Protein AF-A0A843T3J4-F1 (afdb_monomer)

Mean predicted aligned error: 13.15 Å

Secondary structure (DSSP, 8-state):
--SSGGGTTS--HHHHHHHHHHHHHHHHHTTT---EEEEEEEGGGSPTTS-HHHHHHHHHHHHHHHHHHHHHHTT---TT-EEEEEEESS-TT--EEEEET---------------PPPPS--EEEEEEEE-SS--SPEEEESEEEEESS-BTTEEE---TTS-SS-EEEEEETTEEEEEE-S-TT-EEETTEEPPBT--EEE-TT-EEEETTEEEEEEEEE-

Structure (mmCIF, N/CA/C/O backbone):
data_AF-A0A843T3J4-F1
#
_entry.id   AF-A0A843T3J4-F1
#
loop_
_atom_site.group_PDB
_atom_site.id
_atom_site.type_symbol
_atom_site.label_atom_id
_atom_site.label_alt_id
_atom_site.label_comp_id
_atom_site.label_asym_id
_atom_site.label_entity_id
_atom_site.label_seq_id
_atom_site.pdbx_PDB_ins_code
_atom_site.Cartn_x
_atom_site.Cartn_y
_atom_site.Cartn_z
_atom_site.occupancy
_atom_site.B_iso_or_equiv
_atom_site.auth_seq_id
_atom_site.auth_comp_id
_atom_site.auth_asym_id
_atom_site.auth_atom_id
_atom_site.pdbx_PDB_model_num
ATOM 1 N N . MET A 1 1 ? -19.577 -25.654 -20.419 1.00 41.59 1 MET A N 1
ATOM 2 C CA . MET A 1 1 ? -18.296 -25.784 -21.158 1.00 41.59 1 MET A CA 1
ATOM 3 C C . MET A 1 1 ? -17.621 -24.444 -21.514 1.00 41.59 1 MET A C 1
ATOM 5 O O . MET A 1 1 ? -16.594 -24.467 -22.173 1.00 41.59 1 MET A O 1
ATOM 9 N N . LEU A 1 2 ? -18.099 -23.281 -21.032 1.00 43.59 2 LEU A N 1
ATOM 10 C CA . LEU A 1 2 ? -17.575 -21.957 -21.435 1.00 43.59 2 LEU A CA 1
ATOM 11 C C . LEU A 1 2 ? -16.516 -21.342 -20.485 1.00 43.59 2 LEU A C 1
ATOM 13 O O . LEU A 1 2 ? -15.917 -20.323 -20.810 1.00 43.59 2 LEU A O 1
ATOM 17 N N . ASN A 1 3 ? -16.244 -21.964 -19.329 1.00 37.38 3 ASN A N 1
ATOM 18 C CA . ASN A 1 3 ? -15.285 -21.448 -18.333 1.00 37.38 3 ASN A CA 1
ATOM 19 C C . ASN A 1 3 ? -13.842 -21.954 -18.509 1.00 37.38 3 ASN A C 1
ATOM 21 O O . ASN A 1 3 ? -12.951 -21.477 -17.810 1.00 37.38 3 ASN A O 1
ATOM 25 N N . LEU A 1 4 ? -13.589 -22.879 -19.445 1.00 37.50 4 LEU A N 1
ATOM 26 C CA . LEU A 1 4 ? -12.241 -23.408 -19.701 1.00 37.50 4 LEU A CA 1
ATOM 27 C C . LEU A 1 4 ? -11.483 -22.614 -20.784 1.00 37.50 4 LEU A C 1
ATOM 29 O O . LEU A 1 4 ? -10.261 -22.531 -20.725 1.00 37.50 4 LEU A O 1
ATOM 33 N N . LEU A 1 5 ? -12.193 -21.940 -21.704 1.00 34.47 5 LEU A N 1
ATOM 34 C CA . LEU A 1 5 ? -11.578 -21.105 -22.751 1.00 34.47 5 LEU A CA 1
ATOM 35 C C . LEU A 1 5 ? -11.091 -19.731 -22.252 1.00 34.47 5 LEU A C 1
ATOM 37 O O . LEU A 1 5 ? -10.158 -19.174 -22.819 1.00 34.47 5 LEU A O 1
ATOM 41 N N . ARG A 1 6 ? -11.658 -19.181 -21.167 1.00 39.59 6 ARG A N 1
ATOM 42 C CA . ARG A 1 6 ? -11.222 -17.878 -20.615 1.00 39.59 6 ARG A CA 1
ATOM 43 C C . ARG A 1 6 ? -9.876 -17.927 -19.879 1.00 39.59 6 ARG A C 1
ATOM 45 O O . ARG A 1 6 ? -9.302 -16.873 -19.623 1.00 39.59 6 ARG A O 1
ATOM 52 N N . LYS A 1 7 ? -9.361 -19.120 -19.548 1.00 42.53 7 LYS A N 1
ATOM 53 C CA . LYS A 1 7 ? -8.015 -19.286 -18.967 1.00 42.53 7 LYS A CA 1
ATOM 54 C C . LYS A 1 7 ? -6.895 -19.171 -20.008 1.00 42.53 7 LYS A C 1
ATOM 56 O O . LYS A 1 7 ? -5.800 -18.783 -19.633 1.00 42.53 7 LYS A O 1
ATOM 61 N N . PHE A 1 8 ? -7.180 -19.437 -21.285 1.00 41.88 8 PHE A N 1
ATOM 62 C CA . PHE A 1 8 ? -6.207 -19.356 -22.386 1.00 41.88 8 PHE A CA 1
ATOM 63 C C . PHE A 1 8 ? -6.044 -17.952 -22.985 1.00 41.88 8 PHE A C 1
ATOM 65 O O . PHE A 1 8 ? -5.169 -17.743 -23.812 1.00 41.88 8 PHE A O 1
ATOM 72 N N . LEU A 1 9 ? -6.877 -16.990 -22.578 1.00 49.84 9 LEU A N 1
ATOM 73 C CA . LEU A 1 9 ? -6.875 -15.626 -23.121 1.00 49.84 9 LEU A CA 1
ATOM 74 C C . LEU A 1 9 ? -6.276 -14.594 -22.159 1.00 49.84 9 LEU A C 1
ATOM 76 O O . LEU A 1 9 ? -6.365 -13.397 -22.419 1.00 49.84 9 LEU A O 1
ATOM 80 N N . ARG A 1 10 ? -5.712 -15.027 -21.023 1.00 47.75 10 ARG A N 1
ATOM 81 C CA . ARG A 1 10 ? -4.970 -14.116 -20.151 1.00 47.75 10 ARG A CA 1
ATOM 82 C C . ARG A 1 10 ? -3.527 -14.070 -20.651 1.00 47.75 10 ARG A C 1
ATOM 84 O O . ARG A 1 10 ? -2.875 -15.109 -20.563 1.00 47.75 10 ARG A O 1
ATOM 91 N N . PRO A 1 11 ? -3.045 -12.923 -21.158 1.00 59.59 11 PRO A N 1
ATOM 92 C CA . PRO A 1 11 ? -1.643 -12.790 -21.518 1.00 59.59 11 PRO A CA 1
ATOM 93 C C . PRO A 1 11 ? -0.785 -13.111 -20.295 1.00 59.59 11 PRO A C 1
ATOM 95 O O . PRO A 1 11 ? -1.130 -12.749 -19.162 1.00 59.59 11 PRO A O 1
ATOM 98 N N . THR A 1 12 ? 0.307 -13.827 -20.522 1.00 81.94 12 THR A N 1
ATOM 99 C CA . THR A 1 12 ? 1.343 -14.073 -19.522 1.00 81.94 12 THR A CA 1
ATOM 100 C C . THR A 1 12 ? 1.860 -12.743 -18.976 1.00 81.94 12 THR A C 1
ATOM 102 O O . THR A 1 12 ? 1.760 -11.705 -19.631 1.00 81.94 12 THR A O 1
ATOM 105 N N . LEU A 1 13 ? 2.426 -12.751 -17.766 1.00 77.31 13 LEU A N 1
ATOM 106 C CA . LEU A 1 13 ? 3.039 -11.548 -17.196 1.00 77.31 13 LEU A CA 1
ATOM 107 C C . LEU A 1 13 ? 4.047 -10.930 -18.174 1.00 77.31 13 LEU A C 1
ATOM 109 O O . LEU A 1 13 ? 4.016 -9.729 -18.402 1.00 77.31 13 LEU A O 1
ATOM 113 N N . ARG A 1 14 ? 4.877 -11.765 -18.804 1.00 80.69 14 ARG A N 1
ATOM 114 C CA . ARG A 1 14 ? 5.865 -11.331 -19.791 1.00 80.69 14 ARG A CA 1
ATOM 115 C C . ARG A 1 14 ? 5.232 -10.598 -20.971 1.00 80.69 14 ARG A C 1
ATOM 117 O O . ARG A 1 14 ? 5.663 -9.497 -21.288 1.00 80.69 14 ARG A O 1
ATOM 124 N N . GLU A 1 15 ? 4.180 -11.159 -21.563 1.00 81.25 15 GLU A N 1
ATOM 125 C CA . GLU A 1 15 ? 3.443 -10.503 -22.653 1.00 81.25 15 GLU A CA 1
ATOM 126 C C . GLU A 1 15 ? 2.856 -9.155 -22.206 1.00 81.25 15 GLU A C 1
ATOM 128 O O . GLU A 1 15 ? 2.946 -8.172 -22.936 1.00 81.25 15 GLU A O 1
ATOM 133 N N . GLN A 1 16 ? 2.330 -9.064 -20.979 1.00 78.50 16 GLN A N 1
ATOM 134 C CA . GLN A 1 16 ? 1.820 -7.799 -20.436 1.00 78.50 16 GLN A CA 1
ATOM 135 C C . GLN A 1 16 ? 2.925 -6.744 -20.269 1.00 78.50 16 GLN A C 1
ATOM 137 O O . GLN A 1 16 ? 2.703 -5.566 -20.559 1.00 78.50 16 GLN A O 1
ATOM 142 N N . LEU A 1 17 ? 4.115 -7.147 -19.811 1.00 81.44 17 LEU A N 1
ATOM 143 C CA . LEU A 1 17 ? 5.261 -6.244 -19.671 1.00 81.44 17 LEU A CA 1
ATOM 144 C C . LEU A 1 17 ? 5.770 -5.776 -21.042 1.00 81.44 17 LEU A C 1
ATOM 146 O O . LEU A 1 17 ? 6.018 -4.583 -21.225 1.00 81.44 17 LEU A O 1
ATOM 150 N N . GLU A 1 18 ? 5.870 -6.684 -22.014 1.00 85.06 18 GLU A N 1
ATOM 151 C CA . GLU A 1 18 ? 6.243 -6.369 -23.398 1.00 85.06 18 GLU A CA 1
ATOM 152 C C . GLU A 1 18 ? 5.259 -5.392 -24.052 1.00 85.06 18 GLU A C 1
ATOM 154 O O . GLU A 1 18 ? 5.679 -4.403 -24.660 1.00 85.06 18 GLU A O 1
ATOM 159 N N . ASP A 1 19 ? 3.953 -5.615 -23.889 1.00 82.31 19 ASP A N 1
ATOM 160 C CA . ASP A 1 19 ? 2.917 -4.718 -24.403 1.00 82.31 19 ASP A CA 1
ATOM 161 C C . ASP A 1 19 ? 2.988 -3.332 -23.747 1.00 82.31 19 ASP A C 1
ATOM 163 O O . ASP A 1 19 ? 2.892 -2.312 -24.438 1.00 82.31 19 ASP A O 1
ATOM 167 N N . GLY A 1 20 ? 3.236 -3.270 -22.434 1.00 77.81 20 GLY A N 1
ATOM 168 C CA . GLY A 1 20 ? 3.448 -2.011 -21.718 1.00 77.81 20 GLY A CA 1
ATOM 169 C C . GLY A 1 20 ? 4.672 -1.237 -22.223 1.00 77.81 20 GLY A C 1
ATOM 170 O O . GLY A 1 20 ? 4.605 -0.020 -22.418 1.00 77.81 20 GLY A O 1
ATOM 171 N N . VAL A 1 21 ? 5.782 -1.934 -22.484 1.00 80.44 21 VAL A N 1
ATOM 172 C CA . VAL A 1 21 ? 7.002 -1.347 -23.062 1.00 80.44 21 VAL A CA 1
ATOM 173 C C . VAL A 1 21 ? 6.742 -0.842 -24.480 1.00 80.44 21 VAL A C 1
ATOM 175 O O . VAL A 1 21 ? 7.111 0.287 -24.805 1.00 80.44 21 VAL A O 1
ATOM 178 N N . ARG A 1 22 ? 6.058 -1.632 -25.313 1.00 83.38 22 ARG A N 1
ATOM 179 C CA . ARG A 1 22 ? 5.691 -1.253 -26.683 1.00 83.38 22 ARG A CA 1
ATOM 180 C C . ARG A 1 22 ? 4.849 0.018 -26.708 1.00 83.38 22 ARG A C 1
ATOM 182 O O . ARG A 1 22 ? 5.137 0.934 -27.476 1.00 83.38 22 ARG A O 1
ATOM 189 N N . GLU A 1 23 ? 3.825 0.086 -25.865 1.00 79.56 23 GLU A N 1
ATOM 190 C CA . GLU A 1 23 ? 2.954 1.257 -25.779 1.00 79.56 23 GLU A CA 1
ATOM 191 C C . GLU A 1 23 ? 3.714 2.501 -25.301 1.00 79.56 23 GLU A C 1
ATOM 193 O O . GLU A 1 23 ? 3.533 3.590 -25.849 1.00 79.56 23 GLU A O 1
ATOM 198 N N . ALA A 1 24 ? 4.631 2.345 -24.341 1.00 76.00 24 ALA A N 1
ATOM 199 C CA . ALA A 1 24 ? 5.496 3.438 -23.911 1.00 76.00 24 ALA A CA 1
ATOM 200 C C . ALA A 1 24 ? 6.387 3.944 -25.058 1.00 76.00 24 ALA A C 1
ATOM 202 O O . ALA A 1 24 ? 6.479 5.155 -25.261 1.00 76.00 24 ALA A O 1
ATOM 203 N N . LEU A 1 25 ? 6.999 3.040 -25.831 1.00 78.06 25 LEU A N 1
ATOM 204 C CA . LEU A 1 25 ? 7.906 3.374 -26.935 1.00 78.06 25 LEU A CA 1
ATOM 205 C C . LEU A 1 25 ? 7.206 4.042 -28.127 1.00 78.06 25 LEU A C 1
ATOM 207 O O . LEU A 1 25 ? 7.794 4.933 -28.741 1.00 78.06 25 LEU A O 1
ATOM 211 N N . ARG A 1 26 ? 5.944 3.699 -28.426 1.00 80.12 26 ARG A N 1
ATOM 212 C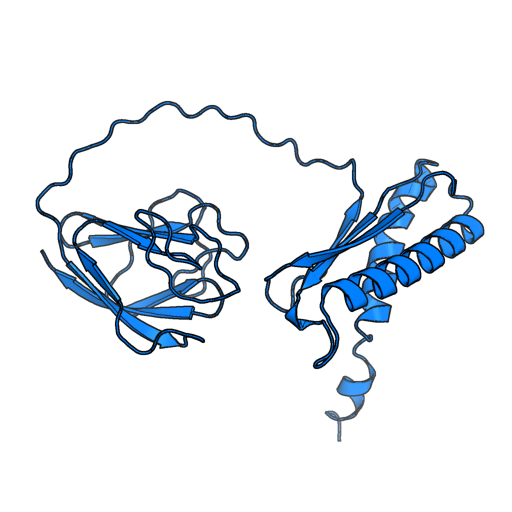 CA . ARG A 1 26 ? 5.168 4.337 -29.512 1.00 80.12 26 ARG A CA 1
ATOM 213 C C . ARG A 1 26 ? 5.150 5.863 -29.418 1.00 80.12 26 ARG A C 1
ATOM 215 O O . ARG A 1 26 ? 5.283 6.537 -30.434 1.00 80.12 26 ARG A O 1
ATOM 222 N N . ARG A 1 27 ? 5.078 6.415 -28.203 1.00 70.81 27 ARG A N 1
ATOM 223 C CA . ARG A 1 27 ? 5.072 7.872 -27.956 1.00 70.81 27 ARG A CA 1
ATOM 224 C C . ARG A 1 27 ? 6.389 8.573 -28.313 1.00 70.81 27 ARG A C 1
ATOM 226 O O . ARG A 1 27 ? 6.431 9.800 -28.366 1.00 70.81 27 ARG A O 1
ATOM 233 N N . TYR A 1 28 ? 7.461 7.814 -28.529 1.00 69.62 28 TYR A N 1
ATOM 234 C CA . TYR A 1 28 ? 8.798 8.326 -28.834 1.00 69.62 28 TYR A CA 1
ATOM 235 C C . TYR A 1 28 ? 9.172 8.206 -30.310 1.00 69.62 28 TYR A C 1
ATOM 237 O O . TYR A 1 28 ? 10.119 8.868 -30.730 1.00 69.62 28 TYR A O 1
ATOM 245 N N . VAL A 1 29 ? 8.400 7.451 -31.103 1.00 70.25 29 VAL A N 1
ATOM 246 C CA . VAL A 1 29 ? 8.564 7.363 -32.565 1.00 70.25 29 VAL A CA 1
ATOM 247 C C . VAL A 1 29 ? 8.456 8.750 -33.195 1.00 70.25 29 VAL A C 1
ATOM 249 O O . VAL A 1 29 ? 9.356 9.174 -33.913 1.00 70.25 29 VAL A O 1
ATOM 252 N N . GLU A 1 30 ? 7.413 9.505 -32.842 1.00 69.12 30 GLU A N 1
ATOM 253 C CA . GLU A 1 30 ? 7.200 10.873 -33.340 1.00 69.12 30 GLU A 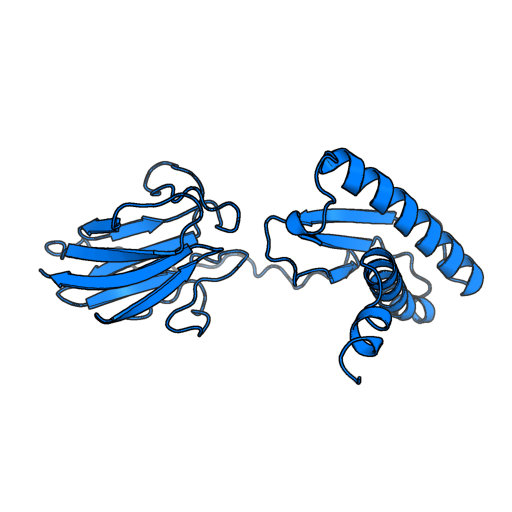CA 1
ATOM 254 C C . GLU A 1 30 ? 8.291 11.853 -32.885 1.00 69.12 30 GLU A C 1
ATOM 256 O O . GLU A 1 30 ? 8.562 12.846 -33.554 1.00 69.12 30 GLU A O 1
ATOM 261 N N . ARG A 1 31 ? 8.923 11.585 -31.736 1.00 67.06 31 ARG A N 1
ATOM 262 C CA . ARG A 1 31 ? 9.886 12.490 -31.091 1.00 67.06 31 ARG A CA 1
ATOM 263 C C . ARG A 1 31 ? 11.345 12.164 -31.407 1.00 67.06 31 ARG A C 1
ATOM 265 O O . ARG A 1 31 ? 12.212 12.905 -30.954 1.00 67.06 31 ARG A O 1
ATOM 272 N N . GLN A 1 32 ? 11.615 11.058 -32.109 1.00 66.12 32 GLN A N 1
ATOM 273 C CA . GLN A 1 32 ? 12.962 10.545 -32.405 1.00 66.12 32 GLN A CA 1
ATOM 274 C C . GLN A 1 32 ? 13.917 10.608 -31.196 1.00 66.12 32 GLN A C 1
ATOM 276 O O . GLN A 1 32 ? 15.078 10.996 -31.308 1.00 66.12 32 GLN A O 1
ATOM 281 N N . SER A 1 33 ? 13.415 10.258 -30.012 1.00 66.12 33 SER A N 1
ATOM 282 C CA . SER A 1 33 ? 14.136 10.393 -28.744 1.00 66.12 33 SER A CA 1
ATOM 283 C C . SER A 1 33 ? 14.272 9.036 -28.063 1.00 66.12 33 SER A C 1
ATOM 285 O O . SER A 1 33 ? 13.404 8.181 -28.223 1.00 66.12 33 SER A O 1
ATOM 287 N N . THR A 1 34 ? 15.350 8.839 -27.301 1.00 63.00 34 THR A N 1
ATOM 288 C CA . THR A 1 34 ? 15.633 7.581 -26.604 1.00 63.00 34 THR A CA 1
ATOM 289 C C . THR A 1 34 ? 15.085 7.608 -25.172 1.00 63.00 34 THR A C 1
ATOM 291 O O . THR A 1 34 ? 15.698 8.243 -24.308 1.00 63.00 34 THR A O 1
ATOM 294 N N . PRO A 1 35 ? 13.959 6.938 -24.859 1.00 69.50 35 PRO A N 1
ATOM 295 C CA . PRO A 1 35 ? 13.487 6.875 -23.485 1.00 69.50 35 PRO A CA 1
ATOM 296 C C . PRO A 1 35 ? 14.298 5.862 -22.671 1.00 69.50 35 PRO A C 1
ATOM 298 O O . PRO A 1 35 ? 14.616 4.765 -23.129 1.00 69.50 35 PRO A O 1
ATOM 301 N N . ASN A 1 36 ? 14.561 6.211 -21.415 1.00 75.94 36 ASN A N 1
ATOM 302 C CA . ASN A 1 36 ? 14.820 5.219 -20.379 1.00 75.94 36 ASN A CA 1
ATOM 303 C C . ASN A 1 36 ? 13.464 4.765 -19.834 1.00 75.94 36 ASN A C 1
ATOM 305 O O . ASN A 1 36 ? 12.629 5.603 -19.500 1.00 75.94 36 ASN A O 1
ATOM 309 N N . LEU A 1 37 ? 13.222 3.463 -19.751 1.00 78.75 37 LEU A N 1
ATOM 310 C CA . LEU A 1 37 ? 11.962 2.895 -19.283 1.00 78.75 37 LEU A CA 1
ATOM 311 C C . LEU A 1 37 ? 12.144 2.297 -17.892 1.00 78.75 37 LEU A C 1
ATOM 313 O O . LEU A 1 37 ? 13.055 1.503 -17.667 1.00 78.75 37 LEU A O 1
ATOM 317 N N . ARG A 1 38 ? 11.249 2.653 -16.971 1.00 78.94 38 ARG A N 1
ATOM 318 C CA . ARG A 1 38 ? 11.087 1.961 -15.691 1.00 78.94 38 ARG A CA 1
ATOM 319 C C . ARG A 1 38 ? 9.800 1.160 -15.728 1.00 78.94 38 ARG A C 1
ATOM 321 O O . ARG A 1 38 ? 8.730 1.705 -16.002 1.00 78.94 38 ARG A O 1
ATOM 328 N N . VAL A 1 39 ? 9.922 -0.128 -15.464 1.00 78.12 39 VAL A N 1
ATOM 329 C CA . VAL A 1 39 ? 8.837 -1.100 -15.471 1.00 78.12 39 VAL A CA 1
ATOM 330 C C . VAL A 1 39 ? 8.595 -1.503 -14.028 1.00 78.12 39 VAL A C 1
ATOM 332 O O . VAL A 1 39 ? 9.396 -2.208 -13.427 1.00 78.12 39 VAL A O 1
ATOM 335 N N . TYR A 1 40 ? 7.521 -1.004 -13.434 1.00 76.25 40 TYR A N 1
ATOM 336 C CA . TYR A 1 40 ? 7.198 -1.302 -12.047 1.00 76.25 40 TYR A CA 1
ATOM 337 C C . TYR A 1 40 ? 6.412 -2.603 -11.981 1.00 76.25 40 TYR A C 1
ATOM 339 O O . TYR A 1 40 ? 5.411 -2.739 -12.683 1.00 76.25 40 TYR A O 1
ATOM 347 N N . VAL A 1 41 ? 6.857 -3.541 -11.148 1.00 75.50 41 VAL A N 1
ATOM 348 C CA . VAL A 1 41 ? 6.242 -4.865 -11.013 1.00 75.50 41 VAL A CA 1
ATOM 349 C C . VAL A 1 41 ? 6.043 -5.184 -9.536 1.00 75.50 41 VAL A C 1
ATOM 351 O O . VAL A 1 41 ? 6.927 -4.951 -8.716 1.00 75.50 41 VAL A O 1
ATOM 354 N N . SER A 1 42 ? 4.871 -5.704 -9.179 1.00 76.81 42 SER A N 1
ATOM 355 C CA . SER A 1 42 ? 4.614 -6.204 -7.827 1.00 76.81 42 SER A CA 1
ATOM 356 C C . SER A 1 42 ? 5.543 -7.376 -7.486 1.00 76.81 42 SER A C 1
ATOM 358 O O . SER A 1 42 ? 5.693 -8.293 -8.294 1.00 76.81 42 SER A O 1
ATOM 360 N N . THR A 1 43 ? 6.100 -7.402 -6.270 1.00 77.81 43 THR A N 1
ATOM 361 C CA . THR A 1 43 ? 6.859 -8.560 -5.751 1.00 77.81 43 THR A CA 1
ATOM 362 C C . THR A 1 43 ? 6.039 -9.852 -5.759 1.00 77.81 43 THR A C 1
ATOM 364 O O . THR A 1 43 ? 6.580 -10.943 -5.859 1.00 77.81 43 THR A O 1
ATOM 367 N N . ASP A 1 44 ? 4.712 -9.756 -5.768 1.00 79.06 44 ASP A N 1
ATOM 368 C CA . ASP A 1 44 ? 3.814 -10.911 -5.812 1.00 79.06 44 ASP A CA 1
ATOM 369 C C . ASP A 1 44 ? 3.758 -11.625 -7.164 1.00 79.06 44 ASP A C 1
ATOM 371 O O . ASP A 1 44 ? 3.134 -12.686 -7.288 1.00 79.06 44 ASP A O 1
ATOM 375 N N . LEU A 1 45 ? 4.283 -10.975 -8.200 1.00 79.75 45 LEU A N 1
ATOM 376 C CA . LEU A 1 45 ? 4.347 -11.496 -9.558 1.00 79.75 45 LEU A CA 1
ATOM 377 C C . LEU A 1 45 ? 5.660 -12.247 -9.813 1.00 79.75 45 LEU A C 1
ATOM 379 O O . LEU A 1 45 ? 5.767 -12.939 -10.827 1.00 79.75 45 LEU A O 1
ATOM 383 N N . VAL A 1 46 ? 6.624 -12.146 -8.891 1.00 82.12 46 VAL A N 1
ATOM 384 C CA . VAL A 1 46 ? 7.858 -12.931 -8.913 1.00 82.12 46 VAL A CA 1
ATOM 385 C C . VAL A 1 46 ? 7.508 -14.404 -8.642 1.00 82.12 46 VAL A C 1
ATOM 387 O O . VAL A 1 46 ? 6.772 -14.691 -7.693 1.00 82.12 46 VAL A O 1
ATOM 390 N N . PRO A 1 47 ? 7.981 -15.357 -9.467 1.00 82.62 47 PRO A N 1
ATOM 391 C CA . PRO A 1 47 ? 7.755 -16.778 -9.229 1.00 82.62 47 PRO A CA 1
ATOM 392 C C . PRO A 1 47 ? 8.325 -17.241 -7.883 1.00 82.62 47 PRO A C 1
ATOM 394 O O . PRO A 1 47 ? 9.427 -16.856 -7.494 1.00 82.62 47 PRO A O 1
ATOM 397 N N . GLU A 1 48 ? 7.596 -18.118 -7.193 1.00 79.38 48 GLU A N 1
ATOM 398 C CA . GLU A 1 48 ? 8.053 -18.693 -5.925 1.00 79.38 48 GLU A CA 1
ATOM 399 C C . GLU A 1 48 ? 9.389 -19.438 -6.090 1.00 79.38 48 GLU A C 1
ATOM 401 O O . GLU A 1 48 ? 9.607 -20.151 -7.071 1.00 79.38 48 GLU A O 1
ATOM 406 N N . GLY A 1 49 ? 10.282 -19.288 -5.107 1.00 82.19 49 GLY A N 1
ATOM 407 C CA . GLY A 1 49 ? 11.605 -19.923 -5.108 1.00 82.19 49 GLY A CA 1
ATOM 408 C C . GLY A 1 49 ? 12.669 -19.197 -5.937 1.00 82.19 49 GLY A C 1
ATOM 409 O O . GLY A 1 49 ? 13.810 -19.654 -5.975 1.00 82.19 49 GLY A O 1
ATOM 410 N N . VAL A 1 50 ? 12.327 -18.070 -6.566 1.00 85.00 50 VAL A N 1
ATOM 411 C CA . VAL A 1 50 ? 13.273 -17.197 -7.268 1.00 85.00 50 VAL A CA 1
ATOM 412 C C . VAL A 1 50 ? 13.580 -15.983 -6.394 1.00 85.00 50 VAL A C 1
ATOM 414 O O . VAL A 1 50 ? 12.680 -15.409 -5.791 1.00 85.00 50 VAL A O 1
ATOM 417 N N . GLU A 1 51 ? 14.849 -15.586 -6.311 1.00 85.94 51 GLU A N 1
ATOM 418 C CA . GLU A 1 51 ? 15.228 -14.361 -5.606 1.00 85.94 51 GLU A CA 1
ATOM 419 C C . GLU A 1 51 ? 14.771 -13.124 -6.394 1.00 85.94 51 GLU A C 1
ATOM 421 O O . GLU A 1 51 ? 15.116 -12.970 -7.567 1.00 85.94 51 GLU A O 1
ATOM 426 N N . ASP A 1 52 ? 14.044 -12.221 -5.733 1.00 82.75 52 ASP A N 1
ATOM 427 C CA . ASP A 1 52 ? 13.518 -10.964 -6.280 1.00 82.75 52 ASP A CA 1
ATOM 428 C C . ASP A 1 52 ? 14.541 -10.189 -7.126 1.00 82.75 52 ASP A C 1
ATOM 430 O O . ASP A 1 52 ? 14.250 -9.777 -8.250 1.00 82.75 52 ASP A O 1
ATOM 434 N N . ALA A 1 53 ? 15.763 -10.014 -6.611 1.00 79.50 53 ALA A N 1
ATOM 435 C CA . ALA A 1 53 ? 16.816 -9.263 -7.293 1.00 79.50 53 ALA A CA 1
ATOM 436 C C . ALA A 1 53 ? 17.287 -9.951 -8.584 1.00 79.50 53 ALA A C 1
ATOM 438 O O . ALA A 1 53 ? 17.506 -9.285 -9.597 1.00 79.50 53 ALA A O 1
ATOM 439 N N . MET A 1 54 ? 17.406 -11.280 -8.557 1.00 85.62 54 MET A N 1
ATOM 440 C CA . MET A 1 54 ? 17.787 -12.081 -9.718 1.00 85.62 54 MET A CA 1
ATOM 441 C C . MET A 1 54 ? 16.685 -12.046 -10.779 1.00 85.62 54 MET A C 1
ATOM 443 O O . MET A 1 54 ? 16.961 -11.764 -11.942 1.00 85.62 54 MET A O 1
ATOM 447 N N . TRP A 1 55 ? 15.428 -12.240 -10.369 1.00 89.88 55 TRP A N 1
ATOM 448 C CA . TRP A 1 55 ? 14.287 -12.173 -11.279 1.00 89.88 55 TRP A CA 1
ATOM 449 C C . TRP A 1 55 ? 14.166 -10.798 -11.946 1.00 89.88 55 TRP A C 1
ATOM 451 O O . TRP A 1 55 ? 14.020 -10.707 -13.164 1.00 89.88 55 TRP A O 1
ATOM 461 N N . ALA A 1 56 ? 14.275 -9.719 -11.164 1.00 85.12 56 ALA A N 1
ATOM 462 C CA . ALA A 1 56 ? 14.209 -8.357 -11.683 1.00 85.12 56 ALA A CA 1
ATOM 463 C C . ALA A 1 56 ? 15.350 -8.056 -12.665 1.00 85.12 56 ALA A C 1
ATOM 465 O O . ALA A 1 56 ? 15.125 -7.381 -13.671 1.00 85.12 56 ALA A O 1
ATOM 466 N N . HIS A 1 57 ? 16.560 -8.559 -12.404 1.00 88.94 57 HIS A N 1
ATOM 467 C CA . HIS A 1 57 ? 17.694 -8.421 -13.316 1.00 88.94 57 HIS A CA 1
ATOM 468 C C . HIS A 1 57 ? 17.439 -9.133 -14.651 1.00 88.94 57 HIS A C 1
ATOM 470 O O . HIS A 1 57 ? 17.533 -8.505 -15.708 1.00 88.94 57 HIS A O 1
ATOM 476 N N . ASP A 1 58 ? 17.052 -10.408 -14.603 1.00 88.31 58 ASP A N 1
ATOM 477 C CA . ASP A 1 58 ? 16.790 -11.215 -15.798 1.00 88.31 58 ASP A CA 1
ATOM 478 C C . ASP A 1 58 ? 15.659 -10.621 -16.649 1.00 88.31 58 ASP A C 1
ATOM 480 O O . ASP A 1 58 ? 15.771 -10.530 -17.877 1.00 88.31 58 ASP A O 1
ATOM 484 N N . GLU A 1 59 ? 14.583 -10.159 -16.005 1.00 90.75 59 GLU A N 1
ATOM 485 C CA . GLU A 1 59 ? 13.456 -9.529 -16.692 1.00 90.75 59 GLU A CA 1
ATOM 486 C C . GLU A 1 59 ? 13.834 -8.142 -17.246 1.00 90.75 59 GLU A C 1
ATOM 488 O O . GLU A 1 59 ? 13.420 -7.789 -18.351 1.00 90.75 59 GLU A O 1
ATOM 493 N N . SER A 1 60 ? 14.698 -7.381 -16.562 1.00 88.06 60 SER A N 1
ATOM 494 C CA . SER A 1 60 ? 15.254 -6.126 -17.097 1.00 88.06 60 SER A CA 1
ATOM 495 C C . SER A 1 60 ? 16.062 -6.364 -18.374 1.00 88.06 60 SER A C 1
ATOM 497 O O . SER A 1 60 ? 15.865 -5.665 -19.369 1.00 88.06 60 SER A O 1
ATOM 499 N N . GLU A 1 61 ? 16.934 -7.377 -18.393 1.00 90.50 61 GLU A N 1
ATOM 500 C CA . GLU A 1 61 ? 17.722 -7.723 -19.581 1.00 90.50 61 GLU A CA 1
ATOM 501 C C . GLU A 1 61 ? 16.858 -8.266 -20.725 1.00 90.50 61 GLU A C 1
ATOM 503 O O . GLU A 1 61 ? 17.168 -8.036 -21.901 1.00 90.50 61 GLU A O 1
ATOM 508 N N . HIS A 1 62 ? 15.767 -8.973 -20.415 1.00 90.81 62 HIS A N 1
ATOM 509 C CA . HIS A 1 62 ? 14.772 -9.372 -21.413 1.00 90.81 62 HIS A CA 1
ATOM 510 C C . HIS A 1 62 ? 14.092 -8.148 -22.029 1.00 90.81 62 HIS A C 1
ATOM 512 O O . HIS A 1 62 ? 14.147 -7.957 -23.246 1.00 90.81 62 HIS A O 1
ATOM 518 N N . LEU A 1 63 ? 13.497 -7.283 -21.202 1.00 88.12 63 LEU A N 1
ATOM 519 C CA . LEU A 1 63 ? 12.750 -6.114 -21.671 1.00 88.12 63 LEU A CA 1
ATOM 520 C C . LEU A 1 63 ? 13.652 -5.104 -22.382 1.00 88.12 63 LEU A C 1
ATOM 522 O O . LEU A 1 63 ? 13.221 -4.467 -23.341 1.00 88.12 63 LEU A O 1
ATOM 526 N N . ARG A 1 64 ? 14.922 -4.994 -21.981 1.00 90.00 64 ARG A N 1
ATOM 527 C CA . ARG A 1 64 ? 15.919 -4.185 -22.686 1.00 90.00 64 ARG A CA 1
ATOM 528 C C . ARG A 1 64 ? 16.189 -4.726 -24.089 1.00 90.00 64 ARG A C 1
ATOM 530 O O . ARG A 1 64 ? 16.195 -3.945 -25.038 1.00 90.00 64 ARG A O 1
ATOM 537 N N . ARG A 1 65 ? 16.397 -6.040 -24.240 1.00 90.44 65 ARG A N 1
ATOM 538 C CA . ARG A 1 65 ? 16.576 -6.679 -25.558 1.00 90.44 65 ARG A CA 1
ATOM 539 C C . ARG A 1 65 ? 15.346 -6.488 -26.440 1.00 90.44 65 ARG A C 1
ATOM 541 O O . ARG A 1 65 ? 15.488 -6.086 -27.592 1.00 90.44 65 ARG A O 1
ATOM 548 N N . PHE A 1 66 ? 14.159 -6.694 -25.876 1.00 90.06 66 PHE A N 1
ATOM 549 C CA . PHE A 1 66 ? 12.890 -6.456 -26.558 1.00 90.06 66 PHE A CA 1
ATOM 550 C C . PHE A 1 66 ? 12.749 -4.997 -27.024 1.00 90.06 66 PHE A C 1
ATOM 552 O O . PHE A 1 66 ? 12.451 -4.747 -28.191 1.00 90.06 66 PHE A O 1
ATOM 559 N N . ALA A 1 67 ? 13.023 -4.028 -26.145 1.00 85.88 67 ALA A N 1
ATOM 560 C CA . ALA A 1 67 ? 12.944 -2.604 -26.465 1.00 85.88 67 ALA A CA 1
ATOM 561 C C . ALA A 1 67 ? 13.924 -2.198 -27.578 1.00 85.88 67 ALA A C 1
ATOM 563 O O . ALA A 1 67 ? 13.545 -1.459 -28.483 1.00 85.88 67 ALA A O 1
ATOM 564 N N . LEU A 1 68 ? 15.163 -2.706 -27.541 1.00 87.88 68 LEU A N 1
ATOM 565 C CA . LEU A 1 68 ? 16.177 -2.437 -28.565 1.00 87.88 68 LEU A CA 1
ATOM 566 C C . LEU A 1 68 ? 15.781 -2.989 -29.937 1.00 87.88 68 LEU A C 1
ATOM 568 O O . LEU A 1 68 ? 15.959 -2.285 -30.931 1.00 87.88 68 LEU A O 1
ATOM 572 N N . GLN A 1 69 ? 15.240 -4.211 -29.980 1.00 88.75 69 GLN A N 1
ATOM 573 C CA . GLN A 1 69 ? 14.748 -4.818 -31.217 1.00 88.75 69 GLN A CA 1
ATOM 574 C C . GLN A 1 69 ? 13.578 -4.013 -31.782 1.00 88.75 69 GLN A C 1
ATOM 576 O O . GLN A 1 69 ? 13.600 -3.606 -32.938 1.00 88.75 69 GLN A O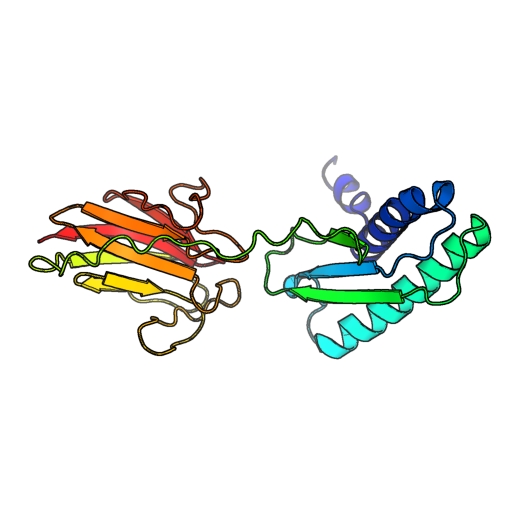 1
ATOM 581 N N . TRP A 1 70 ? 12.589 -3.697 -30.943 1.00 88.81 70 TRP A N 1
ATOM 582 C CA . TRP A 1 70 ? 11.436 -2.913 -31.372 1.00 88.81 70 TRP A CA 1
ATOM 583 C C . TRP A 1 70 ? 11.843 -1.526 -31.888 1.00 88.81 70 TRP A C 1
ATOM 585 O O . TRP A 1 70 ? 11.320 -1.057 -32.897 1.00 88.81 70 TRP A O 1
ATOM 595 N N . ALA A 1 71 ? 12.788 -0.866 -31.216 1.00 85.31 71 ALA A N 1
ATOM 596 C CA . ALA A 1 71 ? 13.305 0.434 -31.627 1.00 85.31 71 ALA A CA 1
ATOM 597 C C . ALA A 1 71 ? 14.002 0.378 -32.994 1.00 85.31 71 ALA A C 1
ATOM 599 O O . ALA A 1 71 ? 13.802 1.279 -33.806 1.00 85.31 71 ALA A O 1
ATOM 600 N N . GLU A 1 72 ? 14.774 -0.679 -33.264 1.00 86.69 72 GLU A N 1
ATOM 601 C CA . GLU A 1 72 ? 15.390 -0.926 -34.573 1.00 86.69 72 GLU A CA 1
ATOM 602 C C . GLU A 1 72 ? 14.336 -1.066 -35.670 1.00 86.69 72 GLU A C 1
ATOM 604 O O . GLU A 1 72 ? 14.391 -0.346 -36.667 1.00 86.69 72 GLU A O 1
ATOM 609 N N . ASP A 1 73 ? 13.327 -1.902 -35.428 1.00 87.06 73 ASP A N 1
ATOM 610 C CA . ASP A 1 73 ? 12.246 -2.170 -36.379 1.00 87.06 73 ASP A CA 1
ATOM 611 C C . ASP A 1 73 ? 11.402 -0.916 -36.688 1.00 87.06 73 ASP A C 1
ATOM 613 O O . ASP A 1 73 ? 10.750 -0.844 -37.730 1.00 87.06 73 ASP A O 1
ATOM 617 N N . ASN A 1 74 ? 11.410 0.083 -35.795 1.00 84.62 74 ASN A N 1
ATOM 618 C CA . ASN A 1 74 ? 10.585 1.295 -35.882 1.00 84.62 74 ASN A CA 1
ATOM 619 C C . ASN A 1 74 ? 11.400 2.592 -36.053 1.00 84.62 74 ASN A C 1
ATOM 621 O O . ASN A 1 74 ? 10.845 3.685 -35.936 1.00 84.62 74 ASN A O 1
ATOM 625 N N . GLY A 1 75 ? 12.706 2.501 -36.326 1.00 81.62 75 GLY A N 1
ATOM 626 C CA . GLY A 1 75 ? 13.555 3.668 -36.601 1.00 81.62 75 GLY A CA 1
ATOM 627 C C . GLY A 1 75 ? 13.760 4.616 -35.411 1.00 81.62 75 GLY A C 1
ATOM 628 O O . GLY A 1 75 ? 14.045 5.798 -35.607 1.00 81.62 75 GLY A O 1
ATOM 629 N N . VAL A 1 76 ? 13.624 4.124 -34.177 1.00 79.94 76 VAL A N 1
ATOM 630 C CA . VAL A 1 76 ? 13.889 4.892 -32.951 1.00 79.94 76 VAL A CA 1
ATOM 631 C C . VAL A 1 76 ? 15.377 4.777 -32.585 1.00 79.94 76 VAL A C 1
ATOM 633 O O . VAL A 1 76 ? 15.924 3.669 -32.586 1.00 79.94 76 VAL A O 1
ATOM 636 N N . PRO A 1 77 ? 16.068 5.881 -32.234 1.00 80.38 77 PRO A N 1
ATOM 637 C CA . PRO A 1 77 ? 17.457 5.818 -31.786 1.00 80.38 77 PRO A CA 1
ATOM 638 C C . PRO A 1 77 ? 17.644 4.865 -30.597 1.00 80.38 77 PRO A C 1
ATOM 640 O O . PRO A 1 77 ? 16.900 4.912 -29.624 1.00 80.38 77 PRO A O 1
ATOM 643 N N . ARG A 1 78 ? 18.665 4.002 -30.666 1.00 82.62 78 ARG A N 1
ATOM 644 C CA . ARG A 1 78 ? 18.940 2.963 -29.649 1.00 82.62 78 ARG A CA 1
ATOM 645 C C . ARG A 1 78 ? 19.968 3.378 -28.596 1.00 82.62 78 ARG A C 1
ATOM 647 O O . ARG A 1 78 ? 20.060 2.768 -27.531 1.00 82.62 78 ARG A O 1
ATOM 654 N N . VAL A 1 79 ? 20.786 4.385 -28.903 1.00 78.62 79 VAL A N 1
ATOM 655 C CA . VAL A 1 79 ? 21.924 4.782 -28.063 1.00 78.62 79 VAL A CA 1
ATOM 656 C C . VAL A 1 79 ? 21.419 5.303 -26.721 1.00 78.62 79 VAL A C 1
ATOM 658 O O . VAL A 1 79 ? 20.679 6.282 -26.669 1.00 78.62 79 VAL A O 1
ATOM 661 N N . GLY A 1 80 ? 21.841 4.645 -25.640 1.00 71.62 80 GLY A N 1
ATOM 662 C CA . GLY A 1 80 ? 21.471 5.010 -24.272 1.00 71.62 80 GLY A CA 1
ATOM 663 C C . GLY A 1 80 ? 20.143 4.430 -23.779 1.00 71.62 80 GLY A C 1
ATOM 664 O O . GLY A 1 80 ? 19.803 4.694 -22.631 1.00 71.62 80 GLY A O 1
ATOM 665 N N . MET A 1 81 ? 19.428 3.630 -24.583 1.00 79.69 81 MET A N 1
ATOM 666 C CA . MET A 1 81 ? 18.151 3.019 -24.193 1.00 79.69 81 MET A CA 1
ATOM 667 C C . MET A 1 81 ? 18.327 2.019 -23.045 1.00 79.69 81 MET A C 1
ATOM 669 O O . MET A 1 81 ? 19.164 1.110 -23.109 1.00 79.69 81 MET A O 1
ATOM 673 N N . ARG A 1 82 ? 17.504 2.170 -22.005 1.00 80.88 82 ARG A N 1
ATOM 674 C CA . ARG A 1 82 ? 17.439 1.262 -20.854 1.00 80.88 82 ARG A CA 1
ATOM 675 C C . ARG A 1 82 ? 15.998 0.844 -20.600 1.00 80.88 82 ARG A C 1
ATOM 677 O O . ARG A 1 82 ? 15.086 1.646 -20.779 1.00 80.88 82 ARG A O 1
ATOM 684 N N . ALA A 1 83 ? 15.820 -0.382 -20.133 1.00 83.88 83 ALA A N 1
ATOM 685 C CA . ALA A 1 83 ? 14.594 -0.854 -19.510 1.00 83.88 83 ALA A CA 1
ATOM 686 C C . ALA A 1 83 ? 14.989 -1.497 -18.181 1.00 83.88 83 ALA A C 1
ATOM 688 O O . ALA A 1 83 ? 15.834 -2.386 -18.158 1.00 83.88 83 ALA A O 1
ATOM 689 N N . GLU A 1 84 ? 14.434 -0.988 -17.090 1.00 84.44 84 GLU A N 1
ATOM 690 C CA . GLU A 1 84 ? 14.750 -1.422 -15.732 1.00 84.44 84 GLU A CA 1
ATOM 691 C C . GLU A 1 84 ? 13.462 -1.849 -15.035 1.00 84.44 84 GLU A C 1
ATOM 693 O O . GLU A 1 84 ? 12.506 -1.072 -14.954 1.00 84.44 84 GLU A O 1
ATOM 698 N N . VAL A 1 85 ? 13.438 -3.082 -14.537 1.00 82.25 85 VAL A N 1
ATOM 699 C CA . VAL A 1 85 ? 12.354 -3.602 -13.708 1.00 82.25 85 VAL A CA 1
ATOM 700 C C . VAL A 1 85 ? 12.587 -3.172 -12.268 1.00 82.25 85 VAL A C 1
ATOM 702 O O . VAL A 1 85 ? 13.604 -3.492 -11.659 1.00 82.25 85 VAL A O 1
ATOM 705 N N . ILE A 1 86 ? 11.616 -2.455 -11.711 1.00 79.69 86 ILE A N 1
ATOM 706 C CA . ILE A 1 86 ? 11.613 -2.024 -10.318 1.00 79.69 86 ILE A CA 1
ATOM 707 C C . ILE A 1 86 ? 10.534 -2.808 -9.588 1.00 79.69 86 ILE A C 1
ATOM 709 O O . ILE A 1 86 ? 9.339 -2.624 -9.835 1.00 79.69 86 ILE A O 1
ATOM 713 N N . LEU A 1 87 ? 10.960 -3.653 -8.654 1.00 77.88 87 LEU A N 1
ATOM 714 C CA . LEU A 1 87 ? 10.041 -4.375 -7.792 1.00 77.88 87 LEU A CA 1
ATOM 715 C C . LEU A 1 87 ? 9.435 -3.451 -6.736 1.00 77.88 87 LEU A C 1
ATOM 717 O O . LEU A 1 87 ? 10.121 -2.652 -6.094 1.00 77.88 87 LEU A O 1
ATOM 721 N N . LEU A 1 88 ? 8.125 -3.563 -6.554 1.00 69.31 88 LEU A N 1
ATOM 722 C CA . LEU A 1 88 ? 7.367 -2.819 -5.563 1.00 69.31 88 LEU A CA 1
ATOM 723 C C . LEU A 1 88 ? 6.606 -3.787 -4.659 1.00 69.31 88 LEU A C 1
ATOM 725 O O . LEU A 1 88 ? 5.883 -4.656 -5.137 1.00 69.31 88 LEU A O 1
ATOM 729 N N . ASP A 1 89 ? 6.671 -3.548 -3.350 1.00 66.94 89 ASP A N 1
ATOM 730 C CA . ASP A 1 89 ? 5.743 -4.143 -2.381 1.00 66.94 89 ASP A CA 1
ATOM 731 C C . ASP A 1 89 ? 4.349 -3.509 -2.527 1.00 66.94 89 ASP A C 1
ATOM 733 O O . ASP A 1 89 ? 3.905 -2.663 -1.744 1.00 66.94 89 ASP A O 1
ATOM 737 N N . THR A 1 90 ? 3.675 -3.869 -3.610 1.00 62.59 90 THR A N 1
ATOM 738 C CA . THR A 1 90 ? 2.328 -3.434 -3.980 1.00 62.59 90 THR A CA 1
ATOM 739 C C . THR A 1 90 ? 1.520 -4.640 -4.431 1.00 62.59 90 THR A C 1
ATOM 741 O O . THR A 1 90 ? 2.087 -5.702 -4.680 1.00 62.59 90 THR A O 1
ATOM 744 N N . LYS A 1 91 ? 0.198 -4.507 -4.510 1.00 64.12 91 LYS A N 1
ATOM 745 C CA . LYS A 1 91 ? -0.674 -5.620 -4.896 1.00 64.12 91 LYS A CA 1
ATOM 746 C C . LYS A 1 91 ? -0.434 -6.042 -6.356 1.00 64.12 91 LYS A C 1
ATOM 74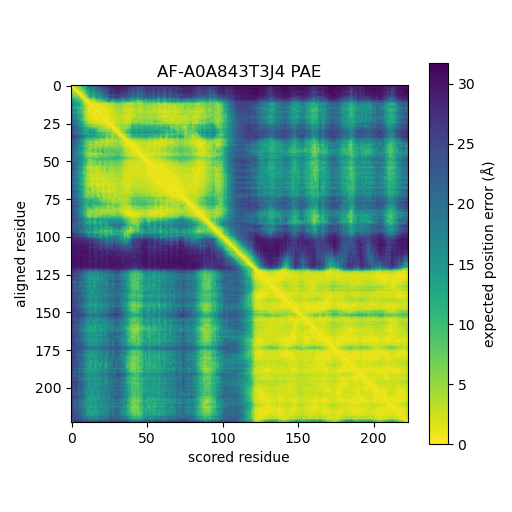8 O O . LYS A 1 91 ? -0.010 -5.227 -7.178 1.00 64.12 91 LYS A O 1
ATOM 753 N N . LYS A 1 92 ? -0.727 -7.310 -6.675 1.00 60.84 92 LYS A N 1
ATOM 754 C CA . LYS A 1 92 ? -0.532 -7.948 -8.000 1.00 60.84 92 LYS A CA 1
ATOM 755 C C . LYS A 1 92 ? -1.059 -7.134 -9.185 1.00 60.84 92 LYS A C 1
ATOM 757 O O . LYS A 1 92 ? -0.512 -7.229 -10.275 1.00 60.84 92 LYS A O 1
ATOM 762 N N . GLU A 1 93 ? -2.120 -6.361 -8.995 1.00 57.59 93 GLU A N 1
ATOM 763 C CA . GLU A 1 93 ? -2.768 -5.566 -10.040 1.00 57.59 93 GLU A CA 1
ATOM 764 C C . GLU A 1 93 ? -1.978 -4.319 -10.495 1.00 57.59 93 GLU A C 1
ATOM 766 O O . GLU A 1 93 ? -2.365 -3.687 -11.476 1.00 57.59 93 GLU A O 1
ATOM 771 N N . PHE A 1 94 ? -0.861 -3.972 -9.845 1.00 53.78 94 PHE A N 1
ATOM 772 C CA . PHE A 1 94 ? -0.052 -2.795 -10.178 1.00 53.78 94 PHE A CA 1
ATOM 773 C C . PHE A 1 94 ? 1.244 -3.172 -10.915 1.00 53.78 94 PHE A C 1
ATOM 775 O O . PHE A 1 94 ? 2.331 -3.155 -10.336 1.00 53.78 94 PHE A O 1
ATOM 782 N N . ALA A 1 95 ? 1.135 -3.477 -12.213 1.00 54.78 95 ALA A N 1
ATOM 783 C CA . ALA A 1 95 ? 2.269 -3.468 -13.139 1.00 54.78 95 ALA A CA 1
ATOM 784 C C . ALA A 1 95 ? 2.101 -2.309 -14.135 1.00 54.78 95 ALA A C 1
ATOM 786 O O . ALA A 1 95 ? 1.106 -2.258 -14.857 1.00 54.78 95 ALA A O 1
ATOM 787 N N . PHE A 1 96 ? 3.029 -1.347 -14.166 1.00 62.38 96 PHE A N 1
ATOM 788 C CA . PHE A 1 96 ? 2.954 -0.230 -15.118 1.00 62.38 96 PHE A CA 1
ATOM 789 C C . PHE A 1 96 ? 4.335 0.250 -15.573 1.00 62.38 96 PHE A C 1
ATOM 791 O O . PHE A 1 96 ? 5.306 0.236 -14.817 1.00 62.38 96 PHE A O 1
ATOM 798 N N . VAL A 1 97 ? 4.415 0.715 -16.821 1.00 63.09 97 VAL A N 1
ATOM 799 C CA . VAL A 1 97 ? 5.642 1.229 -17.445 1.00 63.09 97 VAL A CA 1
ATOM 800 C C . VAL A 1 97 ? 5.604 2.755 -17.462 1.00 63.09 97 VAL A C 1
ATOM 802 O O . VAL A 1 97 ? 4.626 3.344 -17.925 1.00 63.09 97 VAL A O 1
ATOM 805 N N . LYS A 1 98 ? 6.660 3.416 -16.976 1.00 63.06 98 LYS A N 1
ATOM 806 C CA . LYS A 1 98 ? 6.835 4.871 -17.101 1.00 63.06 98 LYS A CA 1
ATOM 807 C C . LYS A 1 98 ? 8.147 5.199 -17.811 1.00 63.06 98 LYS A C 1
ATOM 809 O O . LYS A 1 98 ? 9.187 4.652 -17.437 1.00 63.06 98 LYS A O 1
ATOM 814 N N . PRO A 1 99 ? 8.144 6.121 -18.787 1.00 52.25 99 PRO A N 1
ATOM 815 C CA . PRO A 1 99 ? 9.384 6.689 -19.275 1.00 52.25 99 PRO A CA 1
ATOM 816 C C . PRO A 1 99 ? 9.990 7.635 -18.231 1.00 52.25 99 PRO A C 1
ATOM 818 O O . PRO A 1 99 ? 9.304 8.461 -17.629 1.00 52.25 99 PRO A O 1
ATOM 821 N N . VAL A 1 100 ? 11.296 7.527 -18.032 1.00 56.66 100 VAL A N 1
ATOM 822 C CA . VAL A 1 100 ? 12.097 8.437 -17.213 1.00 56.66 100 VAL A CA 1
ATOM 823 C C . VAL A 1 100 ? 12.243 9.759 -17.972 1.00 56.66 100 VAL A C 1
ATOM 825 O O . VAL A 1 100 ? 12.663 9.765 -19.128 1.00 56.66 100 VAL A O 1
ATOM 828 N N . GLY A 1 101 ? 11.876 10.873 -17.329 1.00 45.41 101 GLY A N 1
ATOM 829 C CA . GLY A 1 101 ? 11.876 12.221 -17.920 1.00 45.41 101 GLY A CA 1
ATOM 830 C C . GLY A 1 101 ? 10.487 12.814 -18.194 1.00 45.41 101 GLY A C 1
ATOM 831 O O . GLY A 1 101 ? 10.392 13.976 -18.576 1.00 45.41 101 GLY A O 1
ATOM 832 N N . ALA A 1 102 ? 9.407 12.059 -17.964 1.00 41.00 102 ALA A N 1
ATOM 833 C CA . ALA A 1 102 ? 8.062 12.605 -17.782 1.00 41.00 102 ALA A CA 1
ATOM 834 C C . ALA A 1 102 ? 7.767 12.700 -16.277 1.00 41.00 102 ALA A C 1
ATOM 836 O O . ALA A 1 102 ? 6.965 11.941 -15.738 1.00 41.00 102 ALA A O 1
ATOM 837 N N . GLU A 1 103 ? 8.484 13.583 -15.585 1.00 34.16 103 GLU A N 1
ATOM 838 C CA . GLU A 1 103 ? 8.155 13.950 -14.206 1.00 34.16 103 GLU A CA 1
ATOM 839 C C . GLU A 1 103 ? 6.739 14.565 -14.195 1.00 34.16 103 GLU A C 1
ATOM 841 O O . GLU A 1 103 ? 6.506 15.554 -14.901 1.00 34.16 103 GLU A O 1
ATOM 846 N N . PRO A 1 104 ? 5.769 14.073 -13.402 1.00 30.81 104 PRO A N 1
ATOM 847 C CA . PRO A 1 104 ? 4.861 14.996 -12.750 1.00 30.81 104 PRO A CA 1
ATOM 848 C C . PRO A 1 104 ? 5.753 15.861 -11.870 1.00 30.81 104 PRO A C 1
ATOM 850 O O . PRO A 1 104 ? 6.476 15.336 -11.031 1.00 30.81 104 PRO A O 1
ATOM 853 N N . VAL A 1 105 ? 5.738 17.166 -12.121 1.00 32.09 105 VAL A N 1
ATOM 854 C CA . VAL A 1 105 ? 6.413 18.173 -11.308 1.00 32.09 105 VAL A CA 1
ATOM 855 C C . VAL A 1 105 ? 6.170 17.833 -9.838 1.00 32.09 105 VAL A C 1
ATOM 857 O O . VAL A 1 105 ? 5.046 17.980 -9.358 1.00 32.09 105 VAL A O 1
ATOM 860 N N . GLU A 1 106 ? 7.195 17.329 -9.145 1.00 31.59 106 GLU A N 1
ATOM 861 C CA . GLU A 1 106 ? 7.166 17.214 -7.695 1.00 31.59 106 GLU A CA 1
ATOM 862 C C . GLU A 1 106 ? 6.871 18.617 -7.172 1.00 31.59 106 GLU A C 1
ATOM 864 O O . GLU A 1 106 ? 7.648 19.564 -7.356 1.00 31.59 106 GLU A O 1
ATOM 869 N N . ALA A 1 107 ? 5.669 18.765 -6.616 1.00 29.56 107 ALA A N 1
ATOM 870 C CA . ALA A 1 107 ? 5.219 19.993 -6.011 1.00 29.56 107 ALA A CA 1
ATOM 871 C C . ALA A 1 107 ? 6.186 20.296 -4.873 1.00 29.56 107 ALA A C 1
ATOM 873 O O . ALA A 1 107 ? 6.260 19.588 -3.868 1.00 29.56 107 ALA A O 1
ATOM 874 N N . ARG A 1 108 ? 6.974 21.344 -5.097 1.00 27.81 108 ARG A N 1
ATOM 875 C CA . ARG A 1 108 ? 7.882 21.911 -4.119 1.00 27.81 108 ARG A CA 1
ATOM 876 C C . ARG A 1 108 ? 7.132 22.128 -2.815 1.00 27.81 108 ARG A C 1
ATOM 878 O O . ARG A 1 108 ? 6.018 22.650 -2.795 1.00 27.81 108 ARG A O 1
ATOM 885 N N . SER A 1 109 ? 7.805 21.721 -1.751 1.00 36.06 109 SER A N 1
ATOM 886 C CA . SER A 1 109 ? 7.442 21.971 -0.373 1.00 36.06 109 SER A CA 1
ATOM 887 C C . SER A 1 109 ? 7.034 23.428 -0.155 1.00 36.06 109 SER A C 1
ATOM 889 O O . SER A 1 109 ? 7.708 24.376 -0.560 1.00 36.06 109 SER A O 1
ATOM 891 N N . GLY A 1 110 ? 5.907 23.582 0.523 1.00 26.95 110 GLY A N 1
ATOM 892 C CA . GLY A 1 110 ? 5.357 24.862 0.929 1.00 26.95 110 GLY A CA 1
ATOM 893 C C . GLY A 1 110 ? 4.254 24.625 1.943 1.00 26.95 110 GLY A C 1
ATOM 894 O O . GLY A 1 110 ? 3.096 24.903 1.667 1.00 26.95 110 GLY A O 1
ATOM 895 N N . ALA A 1 111 ? 4.603 24.046 3.093 1.00 32.34 111 ALA A N 1
ATOM 896 C CA . ALA A 1 111 ? 3.697 23.980 4.231 1.00 32.34 111 ALA A CA 1
ATOM 897 C C . ALA A 1 111 ? 3.705 25.338 4.953 1.00 32.34 111 ALA A C 1
ATOM 899 O O . ALA A 1 111 ? 4.766 25.749 5.435 1.00 32.34 111 ALA A O 1
ATOM 900 N N . PRO A 1 112 ? 2.567 26.038 5.099 1.00 30.64 112 PRO A N 1
ATOM 901 C CA . PRO A 1 112 ? 2.385 26.914 6.235 1.00 30.64 112 PRO A CA 1
ATOM 902 C C . PRO A 1 112 ? 2.096 26.044 7.462 1.00 30.64 112 PRO A C 1
ATOM 904 O O . PRO A 1 112 ? 1.177 25.228 7.477 1.00 30.64 112 PRO A O 1
ATOM 907 N N . SER A 1 113 ? 2.924 26.230 8.487 1.00 46.06 113 SER A N 1
ATOM 908 C CA . SER A 1 113 ? 2.723 25.713 9.838 1.00 46.06 113 SER A CA 1
ATOM 909 C C . SER A 1 113 ? 1.350 26.142 10.365 1.00 46.06 113 SER A C 1
ATOM 911 O O . SER A 1 113 ? 1.122 27.322 10.635 1.00 46.06 113 SER A O 1
ATOM 913 N N . ALA A 1 114 ? 0.439 25.182 10.509 1.00 36.50 114 ALA A N 1
ATOM 914 C CA . ALA A 1 114 ? -0.800 25.335 11.256 1.00 36.50 114 ALA A CA 1
ATOM 915 C C . ALA A 1 114 ? -0.672 24.541 12.561 1.00 36.50 114 ALA A C 1
ATOM 917 O O . ALA A 1 114 ? -1.006 23.367 12.638 1.00 36.50 114 ALA A O 1
ATOM 918 N N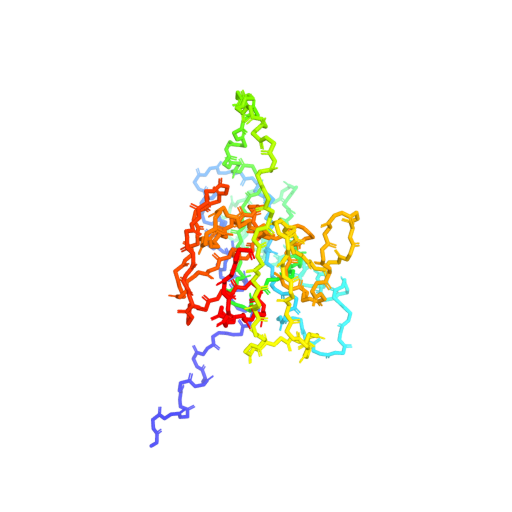 . ARG A 1 115 ? -0.090 25.230 13.546 1.00 33.50 115 ARG A N 1
ATOM 919 C CA . ARG A 1 115 ? -0.423 25.209 14.976 1.00 33.50 115 ARG A CA 1
ATOM 920 C C . ARG A 1 115 ? -0.807 23.842 15.564 1.00 33.50 115 ARG A C 1
ATOM 922 O O . ARG A 1 115 ? -1.952 23.418 15.487 1.00 33.50 115 ARG A O 1
ATOM 929 N N . GLU A 1 116 ? 0.155 23.239 16.258 1.00 39.34 116 GLU A N 1
ATOM 930 C CA . GLU A 1 116 ? -0.084 22.191 17.253 1.00 39.34 116 GLU A CA 1
ATOM 931 C C . GLU A 1 116 ? -1.097 22.685 18.297 1.00 39.34 116 GLU A C 1
ATOM 933 O O . GLU A 1 116 ? -0.780 23.509 19.164 1.00 39.34 116 GLU A O 1
ATOM 938 N N . GLU A 1 117 ? -2.327 22.186 18.220 1.00 34.88 117 GLU A N 1
ATOM 939 C CA . GLU A 1 117 ? -3.216 22.166 19.372 1.00 34.88 117 GLU A CA 1
ATOM 940 C C . GLU A 1 117 ? -2.821 20.971 20.243 1.00 34.88 117 GLU A C 1
ATOM 942 O O . GLU A 1 117 ? -2.759 19.827 19.799 1.00 34.88 117 GLU A O 1
ATOM 947 N N . ARG A 1 118 ? -2.461 21.272 21.492 1.00 40.66 118 ARG A N 1
ATOM 948 C CA . ARG A 1 118 ? -2.076 20.294 22.515 1.00 40.66 118 ARG A CA 1
ATOM 949 C C . ARG A 1 118 ? -3.234 19.314 22.758 1.00 40.66 118 ARG A C 1
ATOM 951 O O . ARG A 1 118 ? -4.375 19.775 22.797 1.00 40.66 118 ARG A O 1
ATOM 958 N N . PRO A 1 119 ? -2.976 18.017 23.007 1.00 44.88 119 PRO A N 1
ATOM 959 C CA . PRO A 1 119 ? -4.049 17.059 23.219 1.00 44.88 119 PRO A CA 1
ATOM 960 C C . PRO A 1 119 ? -4.826 17.395 24.498 1.00 44.88 119 PRO A C 1
ATOM 962 O O . PRO A 1 119 ? -4.269 17.473 25.597 1.00 44.88 119 PRO A O 1
ATOM 965 N N . SER A 1 120 ? -6.130 17.608 24.320 1.00 48.94 120 SER A N 1
ATOM 966 C CA . SER A 1 120 ? -7.140 17.404 25.356 1.00 48.94 120 SER A CA 1
ATOM 967 C C . SER A 1 120 ? -7.154 15.919 25.746 1.00 48.94 120 SER A C 1
ATOM 969 O O . SER A 1 120 ? -6.667 15.081 24.989 1.00 48.94 120 SER A O 1
ATOM 971 N N . ALA A 1 121 ? -7.612 15.609 26.964 1.00 54.16 121 ALA A N 1
ATOM 972 C CA . ALA A 1 121 ? -7.616 14.266 27.553 1.00 54.16 121 ALA A CA 1
ATOM 973 C C . ALA A 1 121 ? -7.977 13.185 26.513 1.00 54.16 121 ALA A C 1
ATOM 975 O O . ALA A 1 121 ? -9.030 13.249 25.886 1.00 54.16 121 ALA A O 1
ATOM 976 N N . GLY A 1 122 ? -7.026 12.283 26.254 1.00 68.00 122 GLY A N 1
ATOM 977 C CA . GLY A 1 122 ? -7.030 11.450 25.0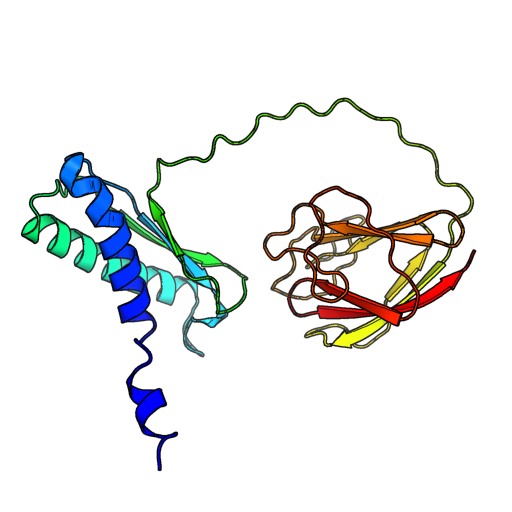56 1.00 68.00 122 GLY A CA 1
ATOM 978 C C . GLY A 1 122 ? -8.026 10.305 25.155 1.00 68.00 122 GLY A C 1
ATOM 979 O O . GLY A 1 122 ? -7.822 9.401 25.964 1.00 68.00 122 GLY A O 1
ATOM 980 N N . GLY A 1 123 ? -9.033 10.329 24.282 1.00 87.50 123 GLY A N 1
ATOM 981 C CA . GLY A 1 123 ? -9.976 9.228 24.132 1.00 87.50 123 GLY A CA 1
ATOM 982 C C . GLY A 1 123 ? -9.295 7.922 23.718 1.00 87.50 123 GLY A C 1
ATOM 983 O O . GLY A 1 123 ? -8.117 7.885 23.338 1.00 87.50 123 GLY A O 1
ATOM 984 N N . GLN A 1 124 ? -10.039 6.826 23.800 1.00 94.56 124 GLN A N 1
ATOM 985 C CA . GLN A 1 124 ? -9.564 5.476 23.507 1.00 94.56 124 GLN A CA 1
ATOM 986 C C . GLN A 1 124 ? -10.364 4.843 22.373 1.00 94.56 124 GLN A C 1
ATOM 988 O O . GLN A 1 124 ? -11.553 5.095 22.224 1.00 94.56 124 GLN A O 1
ATOM 993 N N . ALA A 1 125 ? -9.727 3.996 21.570 1.00 96.69 125 ALA A N 1
ATOM 994 C CA . ALA A 1 125 ? -10.423 3.203 20.565 1.00 96.69 125 ALA A CA 1
ATOM 995 C C . ALA A 1 125 ? -9.848 1.791 20.470 1.00 96.69 125 ALA A C 1
ATOM 997 O O . ALA A 1 125 ? -8.656 1.562 20.701 1.00 96.69 125 ALA A O 1
ATOM 998 N N . VAL A 1 126 ? -10.704 0.843 20.097 1.00 97.69 126 VAL A N 1
ATOM 999 C CA . VAL A 1 126 ? -10.325 -0.546 19.826 1.00 97.69 126 VAL A CA 1
ATOM 1000 C C . VAL A 1 126 ? -10.634 -0.860 18.372 1.00 97.69 126 VAL A C 1
ATOM 1002 O O . VAL A 1 126 ? -11.773 -0.729 17.924 1.00 97.69 126 VAL A O 1
ATOM 1005 N N . LEU A 1 127 ? -9.611 -1.295 17.642 1.00 98.12 127 LEU A N 1
ATOM 1006 C CA . LEU A 1 127 ? -9.723 -1.784 16.277 1.00 98.12 127 LEU A CA 1
ATOM 1007 C C . LEU A 1 127 ? -9.538 -3.302 16.261 1.00 98.12 127 LEU A C 1
ATOM 1009 O O . LEU A 1 127 ? -8.450 -3.814 16.531 1.00 98.12 127 LEU A O 1
ATOM 1013 N N . GLU A 1 128 ? -10.593 -4.035 15.931 1.00 98.25 128 GLU A N 1
ATOM 1014 C CA . GLU A 1 128 ? -10.527 -5.479 15.726 1.00 98.25 128 GLU A CA 1
ATOM 1015 C C . GLU A 1 128 ? -9.821 -5.804 14.412 1.00 98.25 128 GLU A C 1
ATOM 1017 O O . GLU A 1 128 ? -10.037 -5.147 13.395 1.00 98.25 128 GLU A O 1
ATOM 1022 N N . VAL A 1 129 ? -8.990 -6.845 14.410 1.00 97.69 129 VAL A N 1
ATOM 1023 C CA . VAL A 1 129 ? -8.359 -7.335 13.182 1.00 97.69 129 VAL A CA 1
ATOM 1024 C C . VAL A 1 129 ? -9.353 -8.231 12.449 1.00 97.69 129 VAL A C 1
ATOM 1026 O O . VAL A 1 129 ? -9.637 -9.339 12.895 1.00 97.69 129 VAL A O 1
ATOM 1029 N N . VAL A 1 130 ? -9.861 -7.765 11.307 1.00 96.19 130 VAL A N 1
ATOM 1030 C CA . VAL A 1 130 ? -10.708 -8.571 10.411 1.00 96.19 130 VAL A CA 1
ATOM 1031 C C . VAL A 1 130 ? -9.840 -9.522 9.592 1.00 96.19 130 VAL A C 1
ATOM 1033 O O . VAL A 1 130 ? -10.147 -10.704 9.452 1.00 96.19 130 VAL A O 1
ATOM 1036 N N . SER A 1 131 ? -8.729 -9.010 9.063 1.00 92.62 131 SER A N 1
ATOM 1037 C CA . SER A 1 131 ? -7.731 -9.794 8.340 1.00 92.62 131 SER A CA 1
ATOM 1038 C C . SER A 1 131 ? -6.369 -9.132 8.461 1.00 92.62 131 SER A C 1
ATOM 1040 O O . SER A 1 131 ? -6.260 -7.922 8.293 1.00 92.62 131 SER A O 1
ATOM 1042 N N . SER A 1 132 ? -5.315 -9.903 8.704 1.00 94.06 132 SER A N 1
ATOM 1043 C CA . SER A 1 132 ? -3.940 -9.406 8.658 1.00 94.06 132 SER A CA 1
ATOM 1044 C C . SER A 1 132 ? -2.984 -10.563 8.379 1.00 94.06 132 SER A C 1
ATOM 1046 O O . SER A 1 132 ? -3.222 -11.668 8.867 1.00 94.06 132 SER A O 1
ATOM 1048 N N . PRO A 1 133 ? -1.893 -10.340 7.627 1.00 87.44 133 PRO A N 1
ATOM 1049 C CA . PRO A 1 133 ? -0.840 -11.342 7.480 1.00 87.44 133 PRO A CA 1
ATOM 1050 C C . PRO A 1 133 ? -0.038 -11.575 8.772 1.00 87.44 133 PRO A C 1
ATOM 1052 O O . PRO A 1 133 ? 0.660 -12.580 8.875 1.00 87.44 133 PRO A O 1
ATOM 1055 N N . SER A 1 134 ? -0.095 -10.652 9.735 1.00 91.50 134 SER A N 1
ATOM 1056 C CA . SER A 1 134 ? 0.834 -10.602 10.874 1.00 91.50 134 SER A CA 1
ATOM 1057 C C . SER A 1 134 ? 0.164 -10.323 12.216 1.00 91.50 134 SER A C 1
ATOM 1059 O O . SER A 1 134 ? 0.658 -10.788 13.242 1.00 91.50 134 SER A O 1
ATOM 1061 N N . LEU A 1 135 ? -0.940 -9.574 12.242 1.00 94.00 135 LEU A N 1
ATOM 1062 C CA . LEU A 1 135 ? -1.642 -9.247 13.481 1.00 94.00 135 LEU A CA 1
ATOM 1063 C C . LEU A 1 135 ? -2.738 -10.268 13.789 1.00 94.00 135 LEU A C 1
ATOM 1065 O O . LEU A 1 135 ? -3.518 -10.644 12.920 1.00 94.00 135 LEU A O 1
ATOM 1069 N N . THR A 1 136 ? -2.826 -10.669 15.054 1.00 92.69 136 THR A N 1
ATOM 1070 C CA . THR A 1 136 ? -3.891 -11.548 15.569 1.00 92.69 136 THR A CA 1
ATOM 1071 C C . THR A 1 136 ? -4.667 -10.926 16.727 1.00 92.69 136 THR A C 1
ATOM 1073 O O . THR A 1 136 ? -5.771 -11.369 17.032 1.00 92.69 136 THR A O 1
ATOM 1076 N N . ALA A 1 137 ? -4.109 -9.899 17.371 1.00 95.50 137 ALA A N 1
ATOM 1077 C CA . ALA A 1 137 ? -4.727 -9.191 18.484 1.00 95.50 137 ALA A CA 1
ATOM 1078 C C . ALA A 1 137 ? -5.318 -7.846 18.023 1.00 95.50 137 ALA A C 1
ATOM 1080 O O . ALA A 1 137 ? -4.752 -7.221 17.121 1.00 95.50 137 ALA A O 1
ATOM 1081 N N . PRO A 1 138 ? -6.405 -7.368 18.658 1.00 96.88 138 PRO A N 1
ATOM 1082 C CA . PRO A 1 138 ? -6.939 -6.034 18.409 1.00 96.88 138 PRO A CA 1
ATOM 1083 C C . PRO A 1 138 ? -5.905 -4.937 18.670 1.00 96.88 138 PRO A C 1
ATOM 1085 O O . PRO A 1 138 ? -5.091 -5.032 19.594 1.00 96.88 138 PRO A O 1
ATOM 1088 N N . LEU A 1 139 ? -5.980 -3.863 17.889 1.00 97.00 139 LEU A N 1
ATOM 1089 C CA . LEU A 1 139 ? -5.156 -2.679 18.067 1.00 97.00 139 LEU A CA 1
ATOM 1090 C C . LEU A 1 139 ? -5.869 -1.689 18.992 1.00 97.00 139 LEU A C 1
ATOM 1092 O O . LEU A 1 139 ? -6.986 -1.258 18.714 1.00 97.00 139 LEU A O 1
ATOM 1096 N N . ARG A 1 140 ? -5.215 -1.326 20.096 1.00 96.75 140 ARG A N 1
ATOM 1097 C CA . ARG A 1 140 ? -5.717 -0.332 21.052 1.00 96.75 140 ARG A CA 1
ATOM 1098 C C . ARG A 1 140 ? -5.043 1.009 20.796 1.00 96.75 140 ARG A C 1
ATOM 1100 O O . ARG A 1 140 ? -3.818 1.073 20.728 1.00 96.75 140 ARG A O 1
ATOM 1107 N N . ILE A 1 141 ? -5.844 2.058 20.668 1.00 95.38 141 ILE A N 1
ATOM 1108 C CA . ILE A 1 141 ? -5.403 3.432 20.420 1.00 95.38 141 ILE A CA 1
ATOM 1109 C C . ILE A 1 141 ? -5.763 4.264 21.648 1.00 95.38 141 ILE A C 1
ATOM 1111 O O . ILE A 1 141 ? -6.882 4.164 22.145 1.00 95.38 141 ILE A O 1
ATOM 1115 N N . ALA A 1 142 ? -4.824 5.078 22.126 1.00 93.19 142 ALA A N 1
ATOM 1116 C CA . ALA A 1 142 ? -5.044 6.048 23.194 1.00 93.19 142 ALA A CA 1
ATOM 1117 C C . ALA A 1 142 ? -4.517 7.412 22.730 1.00 93.19 142 ALA A C 1
ATOM 1119 O O . ALA A 1 142 ? -3.315 7.567 22.511 1.00 93.19 142 ALA A O 1
ATOM 1120 N N . GLY A 1 143 ? -5.414 8.379 22.541 1.00 93.50 143 GLY A N 1
ATOM 1121 C CA . GLY A 1 143 ? -5.102 9.671 21.929 1.00 93.50 143 GLY A CA 1
ATOM 1122 C C . GLY A 1 143 ? -4.749 9.538 20.446 1.00 93.50 143 GLY A C 1
ATOM 1123 O O . GLY A 1 143 ? -5.632 9.543 19.593 1.00 93.50 143 GLY A O 1
ATOM 1124 N N . GLU A 1 144 ? -3.461 9.403 20.132 1.00 94.75 144 GLU A N 1
ATOM 1125 C CA . GLU A 1 144 ? -2.951 9.276 18.763 1.00 94.75 144 GLU A CA 1
ATOM 1126 C C . GLU A 1 144 ? -2.103 8.009 18.606 1.00 94.75 144 GLU A C 1
ATOM 1128 O O . GLU A 1 144 ? -1.333 7.642 19.494 1.00 94.75 144 GLU A O 1
ATOM 1133 N N . LEU A 1 145 ? -2.198 7.361 17.444 1.00 96.12 145 LEU A N 1
ATOM 1134 C CA . LEU A 1 145 ? -1.295 6.287 17.053 1.00 96.12 145 LEU A CA 1
ATOM 1135 C C . LEU A 1 145 ? -0.975 6.347 15.560 1.00 96.12 145 LEU A C 1
ATOM 1137 O O . LEU A 1 145 ? -1.870 6.290 14.716 1.00 96.12 145 LEU A O 1
ATOM 1141 N N . THR A 1 146 ? 0.312 6.378 15.215 1.00 97.94 146 THR A N 1
ATOM 1142 C CA . THR A 1 146 ? 0.746 6.153 13.830 1.00 97.94 146 THR A CA 1
ATOM 1143 C C . THR A 1 146 ? 0.967 4.660 13.598 1.00 97.94 146 THR A C 1
ATOM 1145 O O . THR A 1 146 ? 1.657 4.006 14.374 1.00 97.94 146 THR A O 1
ATOM 1148 N N . VAL A 1 147 ? 0.424 4.118 12.509 1.00 97.56 147 VAL A N 1
ATOM 1149 C CA . VAL A 1 147 ? 0.576 2.712 12.111 1.00 97.56 147 VAL A CA 1
ATOM 1150 C C . VAL A 1 147 ? 1.327 2.623 10.787 1.00 97.56 147 VAL A C 1
ATOM 1152 O O . VAL A 1 147 ? 1.121 3.415 9.862 1.00 97.56 147 VAL A O 1
ATOM 1155 N N . GLY A 1 148 ? 2.212 1.639 10.680 1.00 96.31 148 GLY A N 1
ATOM 1156 C CA . GLY A 1 148 ? 2.941 1.351 9.455 1.00 96.31 148 GLY A CA 1
ATOM 1157 C C . GLY A 1 148 ? 3.559 -0.039 9.462 1.00 96.31 148 GLY A C 1
ATOM 1158 O O . GLY A 1 148 ? 3.280 -0.864 10.326 1.00 96.31 148 GLY A O 1
ATOM 1159 N N . ARG A 1 149 ? 4.405 -0.327 8.474 1.00 94.62 149 ARG A N 1
ATOM 1160 C CA . ARG A 1 149 ? 4.947 -1.678 8.262 1.00 94.62 149 ARG A CA 1
ATOM 1161 C C . ARG A 1 149 ? 5.890 -2.159 9.360 1.00 94.62 149 ARG A C 1
ATOM 1163 O O . ARG A 1 149 ? 5.834 -3.323 9.742 1.00 94.62 149 ARG A O 1
ATOM 1170 N N . LYS A 1 150 ? 6.790 -1.296 9.831 1.00 91.56 150 LYS A N 1
ATOM 1171 C CA . LYS A 1 150 ? 7.827 -1.636 10.819 1.00 91.56 150 LYS A CA 1
ATOM 1172 C C . LYS A 1 150 ? 7.754 -0.662 11.983 1.00 91.56 150 LYS A C 1
ATOM 1174 O O . LYS A 1 150 ? 7.410 0.499 11.781 1.00 91.56 150 LYS A O 1
ATOM 1179 N N . VAL A 1 151 ? 8.122 -1.135 13.170 1.00 91.88 151 VAL A N 1
ATOM 1180 C CA . VAL A 1 151 ? 8.291 -0.269 14.339 1.00 91.88 151 VAL A CA 1
ATOM 1181 C C . VAL A 1 151 ? 9.380 0.758 14.037 1.00 91.88 151 VAL A C 1
ATOM 1183 O O . VAL A 1 151 ? 10.473 0.390 13.599 1.00 91.88 151 VAL A O 1
ATOM 1186 N N . ASN A 1 152 ? 9.075 2.038 14.242 1.00 87.56 152 ASN A N 1
ATOM 1187 C CA . ASN A 1 152 ? 10.032 3.131 14.096 1.00 87.56 152 ASN A CA 1
ATOM 1188 C C . ASN A 1 152 ? 9.582 4.342 14.923 1.00 87.56 152 ASN A C 1
ATOM 1190 O O . ASN A 1 152 ? 8.639 5.024 14.529 1.00 87.56 152 ASN A O 1
ATOM 1194 N N . GLY A 1 153 ? 10.248 4.609 16.049 1.00 89.06 153 GLY A N 1
ATOM 1195 C CA . GLY A 1 153 ? 9.888 5.718 16.934 1.00 89.06 153 GLY A CA 1
ATOM 1196 C C . GLY A 1 153 ? 8.449 5.597 17.446 1.00 89.06 153 GLY A C 1
ATOM 1197 O O . GLY A 1 153 ? 8.132 4.667 18.180 1.00 89.06 153 GLY A O 1
ATOM 1198 N N . ASP A 1 154 ? 7.594 6.526 17.026 1.00 88.25 154 ASP A N 1
ATOM 1199 C CA . ASP A 1 154 ? 6.161 6.636 17.342 1.00 88.25 154 ASP A CA 1
ATOM 1200 C C . ASP A 1 154 ? 5.250 5.730 16.485 1.00 88.25 154 ASP A C 1
ATOM 1202 O O . ASP A 1 154 ? 4.027 5.772 16.617 1.00 88.25 154 ASP A O 1
ATOM 1206 N N . VAL A 1 155 ? 5.820 4.924 15.583 1.00 94.19 155 VAL A N 1
ATOM 1207 C CA . VAL A 1 155 ? 5.059 4.061 14.670 1.00 94.19 155 VAL A CA 1
ATOM 1208 C C . VAL A 1 155 ? 4.862 2.665 15.249 1.00 94.19 155 VAL A C 1
ATOM 1210 O O . VAL A 1 155 ? 5.827 1.927 15.469 1.00 94.19 155 VAL A O 1
ATOM 1213 N N . PHE A 1 156 ? 3.604 2.250 15.371 1.00 96.25 156 PHE A N 1
ATOM 1214 C CA . PHE A 1 156 ? 3.233 0.858 15.580 1.00 96.25 156 PHE A CA 1
ATOM 1215 C C . PHE A 1 156 ? 3.480 0.037 14.308 1.00 96.25 156 PHE A C 1
ATOM 1217 O O . PHE A 1 156 ? 2.930 0.319 13.239 1.00 96.25 156 PHE A O 1
ATOM 1224 N N . GLY A 1 157 ? 4.311 -0.999 14.426 1.00 94.69 157 GLY A N 1
ATOM 1225 C CA . GLY A 1 157 ? 4.650 -1.897 13.327 1.00 94.69 157 GLY A CA 1
ATOM 1226 C C . GLY A 1 157 ? 3.617 -3.006 13.153 1.00 94.69 157 GLY A C 1
ATOM 1227 O O . GLY A 1 157 ? 3.666 -4.003 13.863 1.00 94.69 157 GLY A O 1
ATOM 1228 N N . ALA A 1 158 ? 2.737 -2.869 12.164 1.00 94.38 158 ALA A N 1
ATOM 1229 C CA . ALA A 1 158 ? 1.731 -3.870 11.829 1.00 94.38 158 ALA A CA 1
ATOM 1230 C C . ALA A 1 158 ? 2.306 -5.109 11.123 1.00 94.38 158 ALA A C 1
ATOM 1232 O O . ALA A 1 158 ? 1.615 -6.114 11.043 1.00 94.38 158 ALA A O 1
ATOM 1233 N N . GLY A 1 159 ? 3.539 -5.070 10.601 1.00 90.88 159 GLY A N 1
ATOM 1234 C CA . GLY A 1 159 ? 4.195 -6.216 9.950 1.00 90.88 159 GLY A CA 1
ATOM 1235 C C . GLY A 1 159 ? 3.717 -6.524 8.524 1.00 90.88 159 GLY A C 1
ATOM 1236 O O . GLY A 1 159 ? 4.244 -7.427 7.881 1.00 90.88 159 GLY A O 1
ATOM 1237 N N . ASP A 1 160 ? 2.762 -5.759 7.999 1.00 92.50 160 ASP A N 1
ATOM 1238 C CA . ASP A 1 160 ? 2.215 -5.945 6.658 1.00 92.50 160 ASP A CA 1
ATOM 1239 C C . ASP A 1 160 ? 3.156 -5.380 5.586 1.00 92.50 160 ASP A C 1
ATOM 1241 O O . ASP A 1 160 ? 3.421 -4.174 5.529 1.00 92.50 160 ASP A O 1
ATOM 1245 N N . ARG A 1 161 ? 3.657 -6.250 4.702 1.00 88.69 161 ARG A N 1
ATOM 1246 C CA . ARG A 1 161 ? 4.638 -5.859 3.681 1.00 88.69 161 ARG A CA 1
ATOM 1247 C C . ARG A 1 161 ? 4.132 -4.813 2.688 1.00 88.69 161 ARG A C 1
ATOM 1249 O O . ARG A 1 161 ? 4.956 -4.039 2.202 1.00 88.69 161 ARG A O 1
ATOM 1256 N N . TYR A 1 162 ? 2.819 -4.734 2.454 1.00 86.69 162 TYR A N 1
ATOM 1257 C CA . TYR A 1 162 ? 2.194 -3.747 1.569 1.00 86.69 162 TYR A CA 1
ATOM 1258 C C . TYR A 1 162 ? 1.879 -2.424 2.270 1.00 86.69 162 TYR A C 1
ATOM 1260 O O . TYR A 1 162 ? 1.326 -1.512 1.647 1.00 86.69 162 TYR A O 1
ATOM 1268 N N . MET A 1 163 ? 2.202 -2.277 3.555 1.00 92.50 163 MET A N 1
ATOM 1269 C CA . MET A 1 163 ? 2.130 -0.979 4.206 1.00 92.50 163 MET A CA 1
ATOM 1270 C C . MET A 1 163 ? 3.399 -0.150 3.951 1.00 92.50 163 MET A C 1
ATOM 1272 O O . MET A 1 163 ? 4.522 -0.655 3.964 1.00 92.50 163 MET A O 1
ATOM 1276 N N . SER A 1 164 ? 3.244 1.166 3.775 1.00 89.12 164 SER A N 1
ATOM 1277 C CA . SER A 1 164 ? 4.338 2.122 3.958 1.00 89.12 164 SER A CA 1
ATOM 1278 C C . SER A 1 164 ? 4.921 2.056 5.378 1.00 89.12 164 SER A C 1
ATOM 1280 O O . SER A 1 164 ? 4.262 1.629 6.326 1.00 89.12 164 SER A O 1
ATOM 1282 N N . GLY A 1 165 ? 6.170 2.510 5.534 1.00 91.75 165 GLY A N 1
ATOM 1283 C CA . GLY A 1 165 ? 6.839 2.587 6.840 1.00 91.75 165 GLY A CA 1
ATOM 1284 C C . GLY A 1 165 ? 6.071 3.444 7.850 1.00 91.75 165 GLY A C 1
ATOM 1285 O O . GLY A 1 165 ? 5.919 3.022 8.985 1.00 91.75 165 GLY A O 1
ATOM 1286 N N . ARG A 1 166 ? 5.524 4.580 7.404 1.00 94.94 166 ARG A N 1
ATOM 1287 C CA . ARG A 1 166 ? 4.449 5.337 8.061 1.00 94.94 166 ARG A CA 1
ATOM 1288 C C . ARG A 1 166 ? 3.267 5.311 7.099 1.00 94.94 166 ARG A C 1
ATOM 1290 O O . ARG A 1 166 ? 3.427 5.776 5.975 1.00 94.94 166 ARG A O 1
ATOM 1297 N N . HIS A 1 167 ? 2.158 4.676 7.464 1.00 96.00 167 HIS A N 1
ATOM 1298 C CA . HIS A 1 167 ? 1.059 4.429 6.525 1.00 96.00 167 HIS A CA 1
ATOM 1299 C C . HIS A 1 167 ? -0.139 5.322 6.812 1.00 96.00 167 HIS A C 1
ATOM 1301 O O . HIS A 1 167 ? -0.550 6.092 5.950 1.00 96.00 167 HIS A O 1
ATOM 1307 N N . ALA A 1 168 ? -0.660 5.242 8.031 1.00 97.44 168 ALA A N 1
ATOM 1308 C CA . ALA A 1 168 ? -1.783 6.048 8.466 1.00 97.44 168 ALA A CA 1
ATOM 1309 C C . ALA A 1 168 ? -1.592 6.494 9.910 1.00 97.44 168 ALA A C 1
ATOM 1311 O O . ALA A 1 168 ? -0.855 5.874 10.682 1.00 97.44 168 ALA A O 1
ATOM 1312 N N . ARG A 1 169 ? -2.286 7.565 10.270 1.00 98.00 169 ARG A N 1
ATOM 1313 C CA . ARG A 1 169 ? -2.405 8.051 11.638 1.00 98.00 169 ARG A CA 1
ATOM 1314 C C . ARG A 1 169 ? -3.853 7.932 12.083 1.00 98.00 169 ARG A C 1
ATOM 1316 O O . ARG A 1 169 ? -4.758 8.339 11.358 1.00 98.00 169 ARG A O 1
ATOM 1323 N N . PHE A 1 170 ? -4.030 7.415 13.287 1.00 97.62 170 PHE A N 1
ATOM 1324 C CA . PHE A 1 170 ? -5.278 7.440 14.026 1.00 97.62 170 PHE A CA 1
ATOM 1325 C C . PHE A 1 170 ? -5.193 8.514 15.095 1.00 97.62 170 PHE A C 1
ATOM 1327 O O . PHE A 1 170 ? -4.193 8.575 15.805 1.00 97.62 170 PHE A O 1
ATOM 1334 N N . HIS A 1 171 ? -6.224 9.335 15.219 1.00 96.00 171 HIS A N 1
ATOM 1335 C CA . HIS A 1 171 ? -6.304 10.381 16.231 1.00 96.00 171 HIS A CA 1
ATOM 1336 C C . HIS A 1 171 ? -7.717 10.426 16.801 1.00 96.00 171 HIS A C 1
ATOM 1338 O O . HIS A 1 171 ? -8.683 10.334 16.048 1.00 96.00 171 HIS A O 1
ATOM 1344 N N . ILE A 1 172 ? -7.847 10.563 18.115 1.00 95.00 172 ILE A N 1
ATOM 1345 C CA . ILE A 1 172 ? -9.138 10.615 18.797 1.00 95.00 172 ILE A CA 1
ATOM 1346 C C . ILE A 1 172 ? -9.335 12.023 19.353 1.00 95.00 172 ILE A C 1
ATOM 1348 O O . ILE A 1 172 ? -8.542 12.490 20.167 1.00 95.00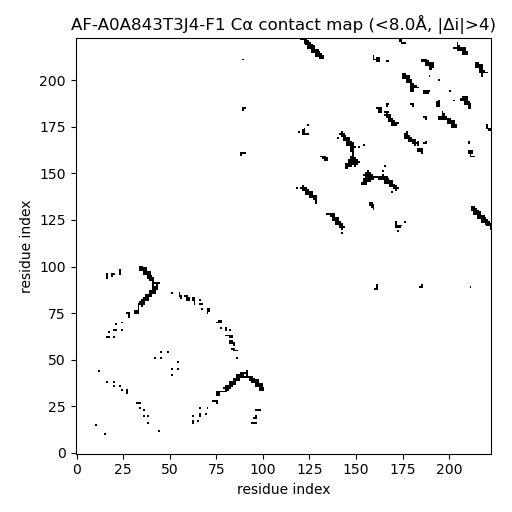 172 ILE A O 1
ATOM 1352 N N . ALA A 1 173 ? -10.402 12.692 18.913 1.00 90.19 173 ALA A N 1
ATOM 1353 C CA . ALA A 1 173 ? -10.823 13.983 19.448 1.00 90.19 173 ALA A CA 1
ATOM 1354 C C . ALA A 1 173 ? -12.222 13.842 20.060 1.00 90.19 173 ALA A C 1
ATOM 1356 O O . ALA A 1 173 ? -13.201 13.609 19.345 1.00 90.19 173 ALA A O 1
ATOM 1357 N N . GLY A 1 174 ? -12.308 13.953 21.389 1.00 85.94 174 GLY A N 1
ATOM 1358 C CA . GLY A 1 174 ? -13.518 13.597 22.134 1.00 85.94 174 GLY A CA 1
ATOM 1359 C C . GLY A 1 174 ? -13.895 12.136 21.878 1.00 85.94 174 GLY A C 1
ATOM 1360 O O . GLY A 1 174 ? -13.062 11.247 22.011 1.00 85.94 174 GLY A O 1
ATOM 1361 N N . SER A 1 175 ? -15.124 11.900 21.425 1.00 86.88 175 SER A N 1
ATOM 1362 C CA . SER A 1 175 ? -15.656 10.574 21.080 1.00 86.88 175 SER A CA 1
ATOM 1363 C C . SER A 1 175 ? -15.553 10.216 19.590 1.00 86.88 175 SER A C 1
ATOM 1365 O O . SER A 1 175 ? -16.210 9.282 19.131 1.00 86.88 175 SER A O 1
ATOM 1367 N N . THR A 1 176 ? -14.759 10.954 18.803 1.00 92.81 176 THR A N 1
ATOM 1368 C CA . THR A 1 176 ? -14.594 10.699 17.362 1.00 92.81 176 THR A CA 1
ATOM 1369 C C . THR A 1 176 ? -13.194 10.191 17.044 1.00 92.81 176 THR A C 1
ATOM 1371 O O . THR A 1 176 ? -12.201 10.853 17.347 1.00 92.81 176 THR A O 1
ATOM 1374 N N . LEU A 1 177 ? -13.122 9.035 16.379 1.00 97.06 177 LEU A N 1
ATOM 1375 C CA . LEU A 1 177 ? -11.899 8.507 15.785 1.00 97.06 177 LEU A CA 1
ATOM 1376 C C . LEU A 1 177 ? -11.712 9.100 14.385 1.00 97.06 177 LEU A C 1
ATOM 1378 O O . LEU A 1 177 ? -12.595 9.007 13.538 1.00 97.06 177 LEU A O 1
ATOM 1382 N N . PHE A 1 178 ? -10.538 9.654 14.123 1.00 97.44 178 PHE A N 1
ATOM 1383 C CA . PHE A 1 178 ? -10.109 10.119 12.812 1.00 97.44 178 PHE A CA 1
ATOM 1384 C C . PHE A 1 178 ? -9.009 9.219 12.266 1.00 97.44 178 PHE A C 1
ATOM 1386 O O . PHE A 1 178 ? -8.118 8.785 12.998 1.00 97.44 178 PHE A O 1
ATOM 1393 N N . VAL A 1 179 ? -9.053 8.984 10.957 1.00 98.06 179 VAL A N 1
ATOM 1394 C CA . VAL A 1 179 ? -8.034 8.259 10.197 1.00 98.06 179 VAL A CA 1
ATOM 1395 C C . VAL A 1 179 ? -7.466 9.195 9.140 1.00 98.06 179 VAL A C 1
ATOM 1397 O O . VAL A 1 179 ? -8.211 9.858 8.423 1.00 98.06 179 VAL A O 1
ATOM 1400 N N . THR A 1 180 ? -6.142 9.263 9.045 1.00 96.06 180 THR A N 1
ATOM 1401 C CA . THR A 1 180 ? -5.422 10.070 8.050 1.00 96.06 180 THR A CA 1
ATOM 1402 C C . THR A 1 180 ? -4.443 9.190 7.292 1.00 96.06 180 THR A C 1
ATOM 1404 O O . THR A 1 180 ? -3.566 8.585 7.908 1.00 96.06 180 THR A O 1
ATOM 1407 N N . ASP A 1 181 ? -4.543 9.146 5.963 1.00 94.62 181 ASP A N 1
ATOM 1408 C CA . ASP A 1 181 ? -3.512 8.530 5.121 1.00 94.62 181 ASP A CA 1
ATOM 1409 C C . ASP A 1 181 ? -2.265 9.428 5.083 1.00 94.62 181 ASP A C 1
ATOM 1411 O O . ASP A 1 181 ? -2.355 10.614 4.765 1.00 94.62 181 ASP A O 1
ATOM 1415 N N . LEU A 1 182 ? -1.090 8.882 5.400 1.00 93.81 182 LEU A N 1
ATOM 1416 C CA . LEU A 1 182 ? 0.176 9.627 5.441 1.00 93.81 182 LEU A CA 1
ATOM 1417 C C . LEU A 1 182 ? 0.917 9.568 4.098 1.00 93.81 182 LEU A C 1
ATOM 1419 O O . LEU A 1 182 ? 2.123 9.332 4.065 1.00 93.81 182 LEU A O 1
ATOM 1423 N N . ASP A 1 183 ? 0.171 9.755 3.009 1.00 88.44 183 ASP A N 1
ATOM 1424 C CA . ASP A 1 183 ? 0.623 9.581 1.625 1.00 88.44 183 ASP A CA 1
ATOM 1425 C C . ASP A 1 183 ? 1.224 8.189 1.379 1.00 88.44 183 ASP A C 1
ATOM 1427 O O . ASP A 1 183 ? 2.370 7.991 0.966 1.00 88.44 183 ASP A O 1
ATOM 1431 N N . SER A 1 184 ? 0.439 7.170 1.724 1.00 87.88 184 SER A N 1
ATOM 1432 C CA . SER A 1 184 ? 0.900 5.793 1.634 1.00 87.88 184 SER A CA 1
ATOM 1433 C C . SER A 1 184 ? 0.895 5.289 0.185 1.00 87.88 184 SER A C 1
ATOM 1435 O O . SER A 1 184 ? 0.011 5.605 -0.613 1.00 87.88 184 SER A O 1
ATOM 1437 N N . LYS A 1 185 ? 1.858 4.418 -0.159 1.00 83.12 185 LYS A N 1
ATOM 1438 C CA . LYS A 1 185 ? 2.018 3.893 -1.529 1.00 83.12 185 LYS A CA 1
ATOM 1439 C C . LYS A 1 185 ? 0.761 3.176 -2.032 1.00 83.12 185 LYS A C 1
ATOM 1441 O O . LYS A 1 185 ? 0.410 3.303 -3.198 1.00 83.12 185 LYS A O 1
ATOM 1446 N N . ASN A 1 186 ? 0.110 2.410 -1.155 1.00 81.56 186 ASN A N 1
ATOM 1447 C CA . ASN A 1 186 ? -1.050 1.585 -1.498 1.00 81.56 186 ASN A CA 1
ATOM 1448 C C . ASN A 1 186 ? -2.381 2.175 -1.010 1.00 81.56 186 ASN A C 1
ATOM 1450 O O . ASN A 1 186 ? -3.400 1.516 -1.192 1.00 81.56 186 ASN A O 1
ATOM 1454 N N . ARG A 1 187 ? -2.368 3.401 -0.461 1.00 90.25 187 ARG A N 1
ATOM 1455 C CA . ARG A 1 187 ? -3.509 4.127 0.119 1.00 90.25 187 ARG A CA 1
ATOM 1456 C C . ARG A 1 187 ? -4.150 3.438 1.330 1.00 90.25 187 ARG A C 1
ATOM 1458 O O . ARG A 1 187 ? -4.215 2.214 1.437 1.00 90.25 187 ARG A O 1
ATOM 1465 N N . THR A 1 188 ? -4.720 4.265 2.194 1.00 91.19 188 THR A N 1
ATOM 1466 C CA . THR A 1 188 ? -5.670 3.860 3.232 1.00 91.19 188 THR A CA 1
ATOM 1467 C C . THR A 1 188 ? -7.086 3.943 2.679 1.00 91.19 188 THR A C 1
ATOM 1469 O O . THR A 1 188 ? -7.427 4.893 1.972 1.00 91.19 188 THR A O 1
ATOM 1472 N N . PHE A 1 189 ? -7.921 2.961 3.003 1.00 92.31 189 PHE A N 1
ATOM 1473 C CA . PHE A 1 189 ? -9.324 2.924 2.603 1.00 92.31 189 PHE A CA 1
ATOM 1474 C C . PHE A 1 189 ? -10.213 2.878 3.838 1.00 92.31 189 PHE A C 1
ATOM 1476 O O . PHE A 1 189 ? -9.905 2.152 4.778 1.00 92.31 189 PHE A O 1
ATOM 1483 N N . LEU A 1 190 ? -11.329 3.598 3.792 1.00 93.31 190 LEU A N 1
ATOM 1484 C CA . LEU A 1 190 ? -12.424 3.506 4.751 1.00 93.31 190 LEU A CA 1
ATOM 1485 C C . LEU A 1 190 ? -13.655 3.002 3.999 1.00 93.31 190 LEU A C 1
ATOM 1487 O O . LEU A 1 190 ? -14.086 3.636 3.033 1.00 93.31 190 LEU A O 1
ATOM 1491 N N . ASN A 1 191 ? -14.189 1.845 4.392 1.00 88.75 191 ASN A N 1
ATOM 1492 C CA . ASN A 1 191 ? -15.315 1.186 3.723 1.00 88.75 191 ASN A CA 1
ATOM 1493 C C . ASN A 1 191 ? -15.114 1.085 2.196 1.00 88.75 191 ASN A C 1
ATOM 1495 O O . ASN A 1 191 ? -15.956 1.509 1.402 1.00 88.75 191 ASN A O 1
ATOM 1499 N N . GLU A 1 192 ? -13.943 0.581 1.790 1.00 83.56 192 GLU A N 1
ATOM 1500 C CA . GLU A 1 192 ? -13.497 0.437 0.392 1.00 83.56 192 GLU A CA 1
ATOM 1501 C C . GLU A 1 192 ? -13.354 1.737 -0.420 1.00 83.56 192 GLU A C 1
ATOM 1503 O O . GLU A 1 192 ? -13.032 1.699 -1.609 1.00 83.56 192 GLU A O 1
ATOM 1508 N N . ARG A 1 193 ? -13.496 2.909 0.208 1.00 82.00 193 ARG A N 1
ATOM 1509 C CA . ARG A 1 193 ? -13.233 4.205 -0.429 1.00 82.00 193 ARG A CA 1
ATOM 1510 C C . ARG A 1 193 ? -11.846 4.710 -0.032 1.00 82.00 193 ARG A C 1
ATOM 1512 O O . ARG A 1 193 ? -11.555 4.754 1.162 1.00 82.00 193 ARG A O 1
ATOM 1519 N N . PRO A 1 194 ? -10.974 5.080 -0.989 1.00 80.69 194 PRO A N 1
ATOM 1520 C CA . PRO A 1 194 ? -9.652 5.593 -0.659 1.00 80.69 194 PRO A CA 1
ATOM 1521 C C . PRO A 1 194 ? -9.775 6.941 0.054 1.00 80.69 194 PRO A C 1
ATOM 1523 O O . PRO A 1 194 ? -10.514 7.818 -0.394 1.00 80.69 194 PRO A O 1
ATOM 1526 N N . LEU A 1 195 ? -9.027 7.110 1.140 1.00 83.31 195 LEU A N 1
ATOM 1527 C CA . LEU A 1 195 ? -8.938 8.388 1.836 1.00 83.31 195 LEU A CA 1
ATOM 1528 C C . LEU A 1 195 ? -8.102 9.374 1.012 1.00 83.31 195 LEU A C 1
ATOM 1530 O O . LEU A 1 195 ? -7.133 8.938 0.386 1.00 83.31 195 LEU A O 1
ATOM 1534 N N . PRO A 1 196 ? -8.422 10.677 1.004 1.00 81.38 196 PRO A N 1
ATOM 1535 C CA . PRO A 1 196 ? -7.501 11.717 0.553 1.00 81.38 196 PRO A CA 1
ATOM 1536 C C . PRO A 1 196 ? -6.226 11.741 1.424 1.00 81.38 196 PRO A C 1
ATOM 1538 O O . PRO A 1 196 ? -6.287 11.430 2.615 1.00 81.38 196 PRO A O 1
ATOM 1541 N N . PRO A 1 197 ? -5.045 12.044 0.848 1.00 82.31 197 PRO A N 1
ATOM 1542 C CA . PRO A 1 197 ? -3.808 12.062 1.622 1.00 82.31 197 PRO A CA 1
ATOM 1543 C C . PRO A 1 197 ? -3.782 13.286 2.542 1.00 82.31 197 PRO A C 1
ATOM 1545 O O . PRO A 1 197 ? -4.185 14.372 2.133 1.00 82.31 197 PRO A O 1
ATOM 1548 N N . HIS A 1 198 ? -3.270 13.115 3.761 1.00 88.06 198 HIS A N 1
ATOM 1549 C CA . HIS A 1 198 ? -3.107 14.167 4.776 1.00 88.06 198 HIS A CA 1
ATOM 1550 C C . HIS A 1 198 ? -4.396 14.850 5.260 1.00 88.06 198 HIS A C 1
ATOM 1552 O O . HIS A 1 198 ? -4.329 15.841 5.985 1.00 88.06 198 HIS A O 1
ATOM 1558 N N . GLU A 1 199 ? -5.559 14.309 4.914 1.00 90.69 199 GLU A N 1
ATOM 1559 C CA . GLU A 1 199 ? -6.852 14.790 5.388 1.00 90.69 199 GLU A CA 1
ATOM 1560 C C . GLU A 1 199 ? -7.407 13.840 6.456 1.00 90.69 199 GLU A C 1
ATOM 1562 O O . GLU A 1 199 ? -7.350 12.616 6.315 1.00 90.69 199 GLU A O 1
ATOM 1567 N N . GLN A 1 200 ? -7.928 14.416 7.541 1.00 94.00 200 GLN A N 1
ATOM 1568 C CA . GLN A 1 200 ? -8.557 13.662 8.621 1.00 94.00 200 GLN A CA 1
ATOM 1569 C C . GLN A 1 200 ? -9.974 13.267 8.214 1.00 94.00 200 GLN A C 1
ATOM 1571 O O . GLN A 1 200 ? -10.829 14.130 8.025 1.00 94.00 200 GLN A O 1
ATOM 1576 N N . VAL A 1 201 ? -10.236 11.964 8.137 1.00 94.25 201 VAL A N 1
ATOM 1577 C CA . VAL A 1 201 ? -11.566 11.429 7.835 1.00 94.25 201 VAL A CA 1
ATOM 1578 C C . VAL A 1 201 ? -12.119 10.723 9.074 1.00 94.25 201 VAL A C 1
ATOM 1580 O O . VAL A 1 201 ? -11.425 9.868 9.631 1.00 94.25 201 VAL A O 1
ATOM 1583 N N . PRO A 1 202 ? -13.331 11.072 9.545 1.00 97.06 202 PRO A N 1
ATOM 1584 C CA . PRO A 1 202 ? -13.927 10.422 10.705 1.00 97.06 202 PRO A CA 1
ATOM 1585 C C . PRO A 1 202 ? -14.310 8.974 10.377 1.00 97.06 202 PRO A C 1
ATOM 1587 O O . PRO A 1 202 ? -14.845 8.698 9.303 1.00 97.06 202 PRO A O 1
ATOM 1590 N N . ALA A 1 203 ? -14.064 8.072 11.322 1.00 96.88 203 ALA A N 1
ATOM 1591 C CA . ALA A 1 203 ? -14.482 6.677 11.283 1.00 96.88 203 ALA A CA 1
ATOM 1592 C C . ALA A 1 203 ? -15.390 6.378 12.481 1.00 96.88 203 ALA A C 1
ATOM 1594 O O . ALA A 1 203 ? -15.100 6.768 13.615 1.00 96.88 203 ALA A O 1
ATOM 1595 N N . ALA A 1 204 ? -16.494 5.685 12.225 1.00 96.00 204 ALA A N 1
ATOM 1596 C CA . ALA A 1 204 ? -17.468 5.285 13.229 1.00 96.00 204 ALA A CA 1
ATOM 1597 C C . ALA A 1 204 ? -17.290 3.815 13.625 1.00 96.00 204 ALA A C 1
ATOM 1599 O O . ALA A 1 204 ? -16.686 3.022 12.904 1.00 96.00 204 ALA A O 1
ATOM 1600 N N . VAL A 1 205 ? -17.862 3.430 14.769 1.00 97.50 205 VAL A N 1
ATOM 1601 C CA . VAL A 1 205 ? -17.967 2.018 15.163 1.00 97.50 205 VAL A CA 1
ATOM 1602 C C . VAL A 1 205 ? -18.668 1.222 14.057 1.00 97.50 205 VAL A C 1
ATOM 1604 O O . VAL A 1 205 ? -19.725 1.615 13.568 1.00 97.50 205 VAL A O 1
ATOM 1607 N N . GLY A 1 206 ? -18.070 0.094 13.679 1.00 96.31 206 GLY A N 1
ATOM 1608 C CA . GLY A 1 206 ? -18.501 -0.770 12.584 1.00 96.31 206 GLY A CA 1
ATOM 1609 C C . GLY A 1 206 ? -17.784 -0.520 11.256 1.00 96.31 206 GLY A C 1
ATOM 1610 O O . GLY A 1 206 ? -17.785 -1.424 10.421 1.00 96.31 206 GLY A O 1
ATOM 1611 N N . ASP A 1 207 ? -17.137 0.635 11.067 1.00 98.00 207 ASP A N 1
ATOM 1612 C CA . ASP A 1 207 ? -16.412 0.931 9.830 1.00 98.00 207 ASP A CA 1
ATOM 1613 C C . ASP A 1 207 ? -15.176 0.044 9.664 1.00 98.00 207 ASP A C 1
ATOM 1615 O O . ASP A 1 207 ? -14.490 -0.299 10.635 1.00 98.00 207 ASP A O 1
ATOM 1619 N N . GLU A 1 208 ? -14.860 -0.286 8.412 1.00 97.19 208 GLU A N 1
ATOM 1620 C CA . GLU A 1 208 ? -13.668 -1.049 8.059 1.00 97.19 208 GLU A CA 1
ATOM 1621 C C . GLU A 1 208 ? -12.579 -0.152 7.470 1.00 97.19 208 GLU A C 1
ATOM 1623 O O . GLU A 1 208 ? -12.794 0.584 6.503 1.00 97.19 208 GLU A O 1
ATOM 1628 N N . ILE A 1 209 ? -11.382 -0.237 8.045 1.00 97.94 209 ILE A N 1
ATOM 1629 C CA . ILE A 1 209 ? -10.199 0.517 7.638 1.00 97.94 209 ILE A CA 1
ATOM 1630 C C . ILE A 1 209 ? -9.182 -0.462 7.071 1.00 97.94 209 ILE A C 1
ATOM 1632 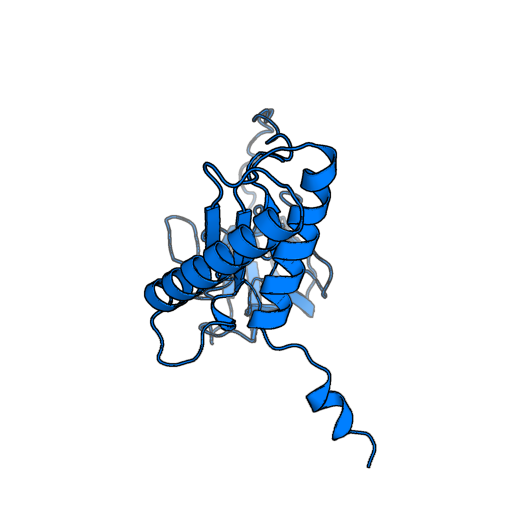O O . ILE A 1 209 ? -8.651 -1.313 7.787 1.00 97.94 209 ILE A O 1
ATOM 1636 N N . ARG A 1 210 ? -8.886 -0.329 5.780 1.00 96.31 210 ARG A N 1
ATOM 1637 C CA . ARG A 1 210 ? -7.952 -1.207 5.075 1.00 96.31 210 ARG A CA 1
ATOM 1638 C C . ARG A 1 210 ? -6.669 -0.469 4.714 1.00 96.31 210 ARG A C 1
ATOM 1640 O O . ARG A 1 210 ? -6.700 0.578 4.071 1.00 96.31 210 ARG A O 1
ATOM 1647 N N . MET A 1 211 ? -5.540 -1.068 5.076 1.00 94.19 211 MET A N 1
ATOM 1648 C CA . MET A 1 211 ? -4.182 -0.584 4.827 1.00 94.19 211 MET A CA 1
ATOM 1649 C C . MET A 1 211 ? -3.320 -1.763 4.370 1.00 94.19 211 MET A C 1
ATOM 1651 O O . MET A 1 211 ? -3.131 -2.729 5.107 1.00 94.19 211 MET A O 1
ATOM 1655 N N . GLY A 1 212 ? -2.795 -1.716 3.144 1.00 90.44 212 GLY A N 1
ATOM 1656 C CA . GLY A 1 212 ? -2.087 -2.869 2.575 1.00 90.44 212 GLY A CA 1
ATOM 1657 C C . GLY A 1 212 ? -2.998 -4.101 2.435 1.00 90.44 212 GLY A C 1
ATOM 1658 O O . GLY A 1 212 ? -4.024 -4.036 1.746 1.00 90.44 212 GLY A O 1
ATO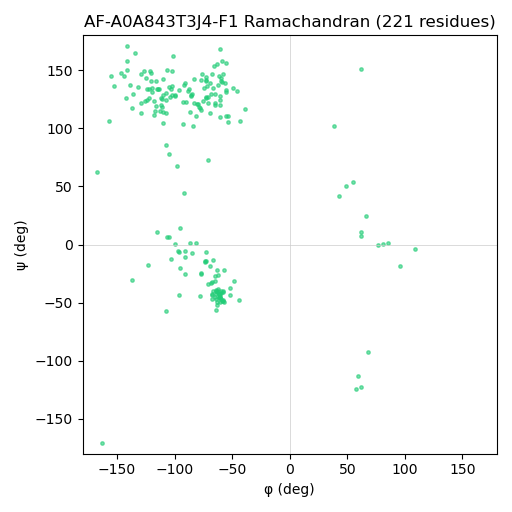M 1659 N N . ALA A 1 213 ? -2.612 -5.214 3.064 1.00 89.19 213 ALA A N 1
ATOM 1660 C CA . ALA A 1 213 ? -3.400 -6.446 3.183 1.00 89.19 213 ALA A CA 1
ATOM 1661 C C . ALA A 1 213 ? -4.123 -6.580 4.540 1.00 89.19 213 ALA A C 1
ATOM 1663 O O . ALA A 1 213 ? -4.824 -7.566 4.770 1.00 89.19 213 ALA A O 1
ATOM 1664 N N . THR A 1 214 ? -3.969 -5.602 5.433 1.00 95.06 214 THR A N 1
ATOM 1665 C CA . THR A 1 214 ? -4.596 -5.600 6.751 1.00 95.06 214 THR A CA 1
ATOM 1666 C C . THR A 1 214 ? -5.884 -4.795 6.723 1.00 95.06 214 THR A C 1
ATOM 1668 O O . THR A 1 214 ? -5.913 -3.661 6.240 1.00 95.06 214 THR A O 1
ATOM 1671 N N . THR A 1 215 ? -6.934 -5.375 7.288 1.00 96.81 215 THR A N 1
ATOM 1672 C CA . THR A 1 215 ? -8.242 -4.752 7.463 1.00 96.81 215 THR A CA 1
ATOM 1673 C C . THR A 1 215 ? -8.584 -4.771 8.940 1.00 96.81 215 THR A C 1
ATOM 1675 O O . THR A 1 215 ? -8.573 -5.825 9.582 1.00 96.81 215 THR A O 1
ATOM 1678 N N . PHE A 1 216 ? -8.892 -3.595 9.463 1.00 98.25 216 PHE A N 1
ATOM 1679 C CA . PHE A 1 216 ? -9.389 -3.396 10.810 1.00 98.25 216 PHE A CA 1
ATOM 1680 C C . PHE A 1 216 ? -10.871 -3.052 10.774 1.00 98.25 216 PHE A C 1
ATOM 1682 O O . PHE A 1 216 ? -11.313 -2.395 9.837 1.00 98.25 216 PHE A O 1
ATOM 1689 N N . ARG A 1 217 ? -11.615 -3.423 11.814 1.00 98.25 217 ARG A N 1
ATOM 1690 C CA . ARG A 1 217 ? -12.957 -2.905 12.080 1.00 98.25 217 ARG A CA 1
ATOM 1691 C C . ARG A 1 217 ? -12.935 -2.079 13.352 1.00 98.25 217 ARG A C 1
ATOM 1693 O O . ARG A 1 217 ? -12.378 -2.518 14.356 1.00 98.25 217 ARG A O 1
ATOM 1700 N N . VAL A 1 218 ? -13.546 -0.902 13.327 1.00 98.12 218 VAL A N 1
ATOM 1701 C CA . VAL A 1 218 ? -13.710 -0.089 14.535 1.00 98.12 218 VAL A CA 1
ATOM 1702 C C . VAL A 1 218 ? -14.713 -0.784 15.455 1.00 98.12 218 VAL A C 1
ATOM 1704 O O . VAL A 1 218 ? -15.884 -0.904 15.104 1.00 98.12 218 VAL A O 1
ATOM 1707 N N . ALA A 1 219 ? -14.269 -1.262 16.615 1.00 97.19 219 ALA A N 1
ATOM 1708 C CA . ALA A 1 219 ? -15.127 -1.966 17.567 1.00 97.19 219 ALA A CA 1
ATOM 1709 C C . ALA A 1 219 ? -15.664 -1.031 18.654 1.00 97.19 219 ALA A C 1
ATOM 1711 O O . ALA A 1 219 ? -16.848 -1.072 18.977 1.00 97.19 219 ALA A O 1
ATOM 1712 N N . GLU A 1 220 ? -14.808 -0.161 19.192 1.00 96.44 220 GLU A N 1
ATOM 1713 C CA . GLU A 1 220 ? -15.144 0.734 20.303 1.00 96.44 220 GLU A CA 1
ATOM 1714 C C . GLU A 1 220 ? -14.439 2.085 20.134 1.00 96.44 220 GLU A C 1
ATOM 1716 O O . GLU A 1 220 ? -13.299 2.133 19.665 1.00 96.44 220 GLU A O 1
ATOM 1721 N N . ILE A 1 221 ? -15.108 3.170 20.543 1.00 95.81 221 ILE A N 1
ATOM 1722 C CA . ILE A 1 221 ? -14.542 4.518 20.700 1.00 95.81 221 ILE A CA 1
ATOM 1723 C C . ILE A 1 221 ? -15.069 5.073 22.030 1.00 95.81 221 ILE A C 1
ATOM 1725 O O . ILE A 1 221 ? -16.274 5.025 22.280 1.00 95.81 221 ILE A O 1
ATOM 1729 N N . GLY A 1 222 ? -14.183 5.572 22.884 1.00 89.00 222 GLY A N 1
ATOM 1730 C CA . GLY A 1 222 ? -14.487 6.101 24.210 1.00 89.00 222 GLY A CA 1
ATOM 1731 C C . GLY A 1 222 ? -13.661 7.342 24.544 1.00 89.00 222 GLY A C 1
ATOM 1732 O O . GLY A 1 222 ? -12.732 7.690 23.814 1.00 89.00 222 GLY A O 1
ATOM 1733 N N . GLU A 1 223 ? -14.020 7.994 25.649 1.00 77.56 223 GLU A N 1
ATOM 1734 C CA . GLU A 1 223 ? -13.307 9.142 26.237 1.00 77.56 223 GLU A CA 1
ATOM 1735 C C . GLU A 1 223 ? -12.303 8.717 27.316 1.00 77.56 223 GLU A C 1
ATOM 1737 O O . GLU A 1 223 ? -12.549 7.690 27.994 1.00 77.56 223 GLU A O 1
#

pLDDT: mean 79.08, std 19.26, range [26.95, 98.25]

Solvent-accessible surface area (backbone atoms only — not comparable to full-atom values): 12405 Å² total; per-residue (Å²): 132,75,79,70,62,65,68,76,70,58,74,52,72,66,54,51,53,51,50,38,50,52,60,60,51,57,74,26,51,88,64,62,46,57,55,34,36,40,34,37,33,17,56,72,70,56,61,88,96,56,57,68,69,60,53,34,50,56,51,13,56,48,49,30,53,51,49,49,52,53,26,60,80,61,73,27,54,60,78,85,52,43,36,42,47,42,78,35,68,45,61,72,89,53,63,54,60,44,58,62,86,71,70,74,76,76,78,73,88,77,81,79,88,79,74,89,74,77,85,65,86,51,5,36,35,35,30,38,65,76,40,45,92,62,53,88,64,63,49,78,39,60,27,61,43,35,35,13,20,44,69,56,94,78,24,47,45,54,59,35,74,33,33,28,61,60,21,35,38,38,39,34,60,58,72,42,40,28,43,22,19,57,69,26,87,66,44,35,22,52,72,87,39,74,56,58,63,76,42,80,41,81,54,54,72,71,41,38,41,36,44,50,72,31,29,31,28,32,68,44,67,37,104

Sequence (223 aa):
MLNLLRKFLRPTLREQLEDGVREALRRYVERQSTPNLRVYVSTDLVPEGVEDAMWAHDESEHLRRFALQWAEDNGVPRVGMRAEVILLDTKKEFAFVKPVGAEPVEARSGAPSAREERPSAGGQAVLEVVSSPSLTAPLRIAGELTVGRKVNGDVFGAGDRYMSGRHARFHIAGSTLFVTDLDSKNRTFLNERPLPPHEQVPAAVGDEIRMGATTFRVAEIGE

Nearest PDB structures (foldseek):
  6hc1-assembly2_B  TM=9.136E-01  e=2.360E-08  Bdellovibrio bacteriovorus HD100
  6hbz-assembly1_A  TM=9.003E-01  e=7.809E-08  Bdellovibrio bacteriovorus HD100
  6hc0-assembly3_C  TM=9.010E-01  e=2.744E-07  Bdellovibrio bacteriovorus HD100
  1uht-assembly1_A  TM=7.729E-01  e=2.584E-07  Arabidopsis thaliana
  2kb4-assembly1_A  TM=6.698E-01  e=4.043E-08  Corynebacterium glutamicum

Foldseek 3Di:
DPVVVVVVPDDQPLVVQLVQLLVQCVVCLVVLDAWAKEKEAEPVSDDPPDDPVVSQVVSQVVSLVSNQVSCVVSVRDNPPYGYGYDYDNEDRVDIHMDTDPPDPPPPDDDDDDDDDDDDDQWKKWWWAWPDAPADDDIDIDTAKAFEFCDDDDRYDHRVASQTDRGAWMWGDDAQWIWIAGCPIPHAKDKQNHGDDHPDTDTDDQQIWIDGRRIIIGTHGIGD

Radius of gyration: 22.33 Å; Cα contacts (8 Å, |Δi|>4): 454; chains: 1; bounding box: 40×53×64 Å